Protein AF-K3W6V3-F1 (afdb_monomer)

Foldseek 3Di:
DDLVVDDLVVSLVVLLPDALVVLVVVLVVDVCSVPPRLVPDLSLVSLQQVLCCVQANHPPQCPPPVRHAAEEADVVQVVVDPPPQDPSNVSSVQSVQADHDQHAWPQVVQVVLQPDPPHDPQQWDKDAPDPCPPPCPPPDPPPPPDGGDDMDTDGLELHAQAAIDTPDDQDQAKGKDWDWADDPPDPDGIHIYIYIDNDDDDDDDDDPDPPPPPDPPPHDDDDNKDKDWDFDPPDRRGNDHAQCCQGGWIAIDVPRDIHHVNHD

Sequence (264 aa):
MALTSLPDDVLARMLAFAAPRDVEAVAVASKAVARHVLPRFPIWKRIFCARWAILNFPLDGADDERDAIDVEIDPRLRAQLPSSCSESRMFQLLAHAITPVPSYADIRATMLSRRGPGFGMMEHTIAHLNRDLSVCTLNSRRGCGARAVDIAFTGQFPGGNRSVRANTSIPPTFRVQVYKQRIPHSDSRFKYQIGVTASGYFEISIAPRKQEQQQRQPRISGSDLTSIGVGTDHFCLVGKQPGWDRHSFGYHGDDGQYYHKTGY

InterPro domains:
  IPR001810 F-box domain [PS50181] (1-47)
  IPR043136 B30.2/SPRY domain superfamily [G3DSA:2.60.120.920] (133-264)

Secondary structure (DSSP, 8-state):
--GGGS-HHHHHHHHTTS-HHHHHHHHHH-HHIIIIIHHHS-HHHHHHHHHHHHHS---TTTT-SSSPPPEEE-HHHHHTS-TT--HHHHHHHHHHH----S-SB-HHHHHHHTTSTT--TTT-EEEE--TTHHHHHHH-SS-----BSSEEEESSS---SB---BSSPPPSS-EEEEEEEEPTT-SS-EEEEEEEESS----------TTTTT------S-----EEEEE-TTS-SBS--TTSSTTEEEEETTT--EESS---

Radius of gyration: 23.14 Å; Cα contacts (8 Å, |Δi|>4): 384; chains: 1; bounding box: 56×42×68 Å

Mean predicted aligned error: 9.18 Å

pLDDT: mean 81.79, std 16.4, range [36.22, 96.81]

Organism: Globisporangium ultimum (strain ATCC 200006 / CBS 805.95 / DAOM BR144) (NCBI:txid431595)

Solvent-accessible surface area (backbone atoms only — not comparable to full-atom values): 16010 Å² total; per-residue (Å²): 135,62,82,84,76,51,57,61,68,62,49,42,57,56,50,32,74,45,56,75,69,53,47,50,52,47,31,73,76,26,67,62,42,50,69,55,33,55,77,72,43,71,35,32,51,46,33,25,52,55,53,43,29,73,58,44,60,72,63,80,42,56,84,36,93,88,65,53,36,51,74,43,72,30,67,72,57,55,69,75,45,63,90,83,60,47,69,54,56,52,27,44,55,50,45,73,52,60,63,69,47,61,65,28,50,26,63,63,62,33,60,59,58,50,76,50,93,91,57,65,92,60,31,71,38,72,41,77,62,57,85,60,65,73,63,52,67,77,70,44,95,66,81,61,67,87,80,29,79,43,68,44,84,42,54,84,44,86,37,72,39,62,42,75,49,56,65,42,66,76,62,89,49,76,36,60,41,80,42,83,40,74,43,85,100,43,98,80,49,53,33,37,34,41,41,73,41,58,75,84,85,86,85,84,89,87,74,82,71,88,69,73,84,80,66,83,68,79,68,70,83,82,81,93,76,60,65,48,66,54,60,49,93,81,44,60,39,58,79,30,54,58,4,31,38,87,37,24,37,13,40,36,64,86,79,71,47,80,34,57,54,71,45,134

Structure (mmCIF, N/CA/C/O backbone):
data_AF-K3W6V3-F1
#
_entry.id   AF-K3W6V3-F1
#
loop_
_atom_site.group_PDB
_atom_site.id
_atom_site.type_symbol
_atom_site.label_atom_id
_atom_site.label_alt_id
_atom_site.label_comp_id
_atom_site.label_asym_id
_atom_site.label_entity_id
_atom_site.label_seq_id
_atom_site.pdbx_PDB_ins_code
_atom_site.Cartn_x
_atom_site.Cartn_y
_atom_site.Cartn_z
_atom_site.occupancy
_atom_site.B_iso_or_equiv
_atom_site.auth_seq_id
_atom_site.auth_comp_id
_atom_site.auth_asym_id
_atom_site.auth_atom_id
_atom_site.pdbx_PDB_model_num
ATOM 1 N N . MET A 1 1 ? -7.347 -21.166 34.164 1.00 55.00 1 MET A N 1
ATOM 2 C CA . MET A 1 1 ? -7.157 -19.726 34.453 1.00 55.00 1 MET A CA 1
ATOM 3 C C . MET A 1 1 ? -8.039 -18.952 33.485 1.00 55.00 1 MET A C 1
ATOM 5 O O . MET A 1 1 ? -7.976 -19.250 32.298 1.00 55.00 1 MET A O 1
ATOM 9 N N . ALA A 1 2 ? -8.923 -18.073 33.958 1.00 72.56 2 ALA A N 1
ATOM 10 C CA . ALA A 1 2 ? -9.823 -17.325 33.075 1.00 72.56 2 ALA A CA 1
ATOM 11 C C . ALA A 1 2 ? -9.081 -16.133 32.451 1.00 72.56 2 ALA A C 1
ATOM 13 O O . ALA A 1 2 ? -8.294 -15.487 33.129 1.00 72.56 2 ALA A O 1
ATOM 14 N N . LEU A 1 3 ? -9.346 -15.797 31.186 1.00 68.12 3 LEU A N 1
ATOM 15 C CA . LEU A 1 3 ? -8.690 -14.665 30.507 1.00 68.12 3 LEU A CA 1
ATOM 16 C C . LEU A 1 3 ? -8.892 -13.328 31.254 1.00 68.12 3 LEU A C 1
ATOM 18 O O . LEU A 1 3 ? -8.050 -12.440 31.197 1.00 68.12 3 LEU A O 1
ATOM 22 N N . THR A 1 4 ? -10.000 -13.210 31.990 1.00 72.00 4 THR A N 1
ATOM 23 C CA . THR A 1 4 ? -10.369 -12.051 32.815 1.00 72.00 4 THR A CA 1
ATOM 24 C C . THR A 1 4 ? -9.619 -11.959 34.143 1.00 72.00 4 THR A C 1
ATOM 26 O O . THR A 1 4 ? -9.801 -10.979 34.853 1.00 72.00 4 THR A O 1
ATOM 29 N N . SER A 1 5 ? -8.818 -12.963 34.519 1.00 82.25 5 SER A N 1
ATOM 30 C CA . SER A 1 5 ? -7.961 -12.885 35.710 1.00 82.25 5 SER A CA 1
ATOM 31 C C . SER A 1 5 ? -6.601 -12.249 35.421 1.00 82.25 5 SER A C 1
ATOM 33 O O . SER A 1 5 ? -5.790 -12.118 36.333 1.00 82.25 5 SER A O 1
ATOM 35 N N . LEU A 1 6 ? -6.318 -11.914 34.158 1.00 86.38 6 LEU A N 1
ATOM 36 C CA . LEU A 1 6 ? -5.106 -11.204 33.769 1.00 86.38 6 LEU A CA 1
ATOM 37 C C . LEU A 1 6 ? -5.278 -9.692 33.984 1.00 86.38 6 LEU A C 1
ATOM 39 O O . LEU A 1 6 ? -6.377 -9.180 33.766 1.00 86.38 6 LEU A O 1
ATOM 43 N N . PRO A 1 7 ? -4.204 -8.969 34.346 1.00 91.69 7 PRO A N 1
ATOM 44 C CA . PRO A 1 7 ? -4.194 -7.511 34.315 1.00 91.69 7 PRO A CA 1
ATOM 45 C C . PRO A 1 7 ? -4.556 -6.960 32.926 1.00 91.69 7 PRO A C 1
ATOM 47 O O . PRO A 1 7 ? -4.174 -7.533 31.900 1.00 91.69 7 PRO A O 1
ATOM 50 N N . ASP A 1 8 ? -5.267 -5.831 32.894 1.00 92.38 8 ASP A N 1
ATOM 51 C CA . ASP A 1 8 ? -5.765 -5.214 31.656 1.00 92.38 8 ASP A CA 1
ATOM 52 C C . ASP A 1 8 ? -4.654 -4.922 30.634 1.00 92.38 8 ASP A C 1
ATOM 54 O O . ASP A 1 8 ? -4.866 -5.061 29.431 1.00 92.38 8 ASP A O 1
ATOM 58 N N . ASP A 1 9 ? -3.466 -4.524 31.092 1.00 91.94 9 ASP A N 1
ATOM 59 C CA . ASP A 1 9 ? -2.311 -4.216 30.248 1.00 91.94 9 ASP A CA 1
ATOM 60 C C . ASP A 1 9 ? -1.715 -5.476 29.604 1.00 91.94 9 ASP A C 1
ATOM 62 O O . ASP A 1 9 ? -1.379 -5.466 28.416 1.00 91.94 9 ASP A O 1
ATOM 66 N N . VAL A 1 10 ? -1.649 -6.585 30.348 1.00 92.00 10 VAL A N 1
ATOM 67 C CA . VAL A 1 10 ? -1.230 -7.892 29.823 1.00 92.00 10 VAL A CA 1
ATOM 68 C C . VAL A 1 10 ? -2.232 -8.369 28.777 1.00 92.00 10 VAL A C 1
ATOM 70 O O . VAL A 1 10 ? -1.845 -8.767 27.676 1.00 92.00 10 VAL A O 1
ATOM 73 N N . LEU A 1 11 ? -3.526 -8.259 29.081 1.00 92.50 11 LEU A N 1
ATOM 74 C CA . LEU A 1 11 ? -4.592 -8.632 28.160 1.00 92.50 11 LEU A CA 1
ATOM 75 C C . LEU A 1 11 ? -4.576 -7.764 26.892 1.00 92.50 11 LEU A C 1
ATOM 77 O O . LEU A 1 11 ? -4.691 -8.289 25.785 1.00 92.50 11 LEU A O 1
ATOM 81 N N . ALA A 1 12 ? -4.350 -6.455 27.023 1.00 92.94 12 ALA A N 1
ATOM 82 C CA . ALA A 1 12 ? -4.208 -5.548 25.889 1.00 92.94 12 ALA A CA 1
ATOM 83 C C . ALA A 1 12 ? -3.002 -5.897 25.006 1.00 92.94 12 ALA A C 1
ATOM 85 O O . ALA A 1 12 ? -3.122 -5.894 23.778 1.00 92.94 12 ALA A O 1
ATOM 86 N N . ARG A 1 13 ? -1.852 -6.234 25.610 1.00 91.50 13 ARG A N 1
ATOM 87 C CA . ARG A 1 13 ? -0.666 -6.697 24.872 1.00 91.50 13 ARG A CA 1
ATOM 88 C C . ARG A 1 13 ? -0.965 -7.982 24.104 1.00 91.50 13 ARG A C 1
ATOM 90 O O . ARG A 1 13 ? -0.626 -8.050 22.930 1.00 91.50 13 ARG A O 1
ATOM 97 N N . MET A 1 14 ? -1.642 -8.956 24.713 1.00 92.88 14 MET A N 1
ATOM 98 C CA . MET A 1 14 ? -2.026 -10.201 24.034 1.00 92.88 14 MET A CA 1
ATOM 99 C C . MET A 1 14 ? -2.970 -9.946 22.853 1.00 92.88 14 MET A C 1
ATOM 101 O O . MET A 1 14 ? -2.735 -10.445 21.753 1.00 92.88 14 MET A O 1
ATOM 105 N N . LEU A 1 15 ? -4.015 -9.138 23.059 1.00 94.50 15 LEU A N 1
ATOM 106 C CA . LEU A 1 15 ? -5.000 -8.827 22.019 1.00 94.50 15 LEU A CA 1
ATOM 107 C C . LEU A 1 15 ? -4.400 -8.034 20.851 1.00 94.50 15 LEU A C 1
ATOM 109 O O . LEU A 1 15 ? -4.859 -8.189 19.725 1.00 94.50 15 LEU A O 1
ATOM 113 N N . ALA A 1 16 ? -3.352 -7.237 21.080 1.00 91.94 16 ALA A N 1
ATOM 114 C CA . ALA A 1 16 ? -2.664 -6.507 20.014 1.00 91.94 16 ALA A CA 1
ATOM 115 C C . ALA A 1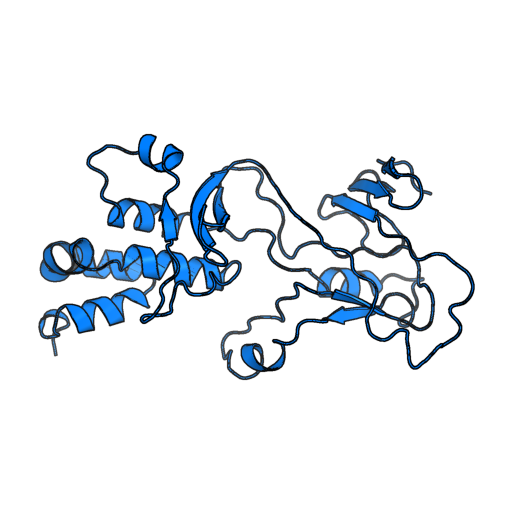 16 ? -1.979 -7.419 18.972 1.00 91.94 16 ALA A C 1
ATOM 117 O O . ALA A 1 16 ? -1.721 -6.962 17.861 1.00 91.94 16 ALA A O 1
ATOM 118 N N . PHE A 1 17 ? -1.720 -8.693 19.299 1.00 90.75 17 PHE A N 1
ATOM 119 C CA . PHE A 1 17 ? -1.169 -9.694 18.371 1.00 90.75 17 PHE A CA 1
ATOM 120 C C . PHE A 1 17 ? -2.226 -10.635 17.773 1.00 90.75 17 PHE A C 1
ATOM 122 O O . PHE A 1 17 ? -1.897 -11.474 16.932 1.00 90.75 17 PHE A O 1
ATOM 129 N N . ALA A 1 18 ? -3.482 -10.530 18.209 1.00 92.94 18 ALA A N 1
ATOM 130 C CA . ALA A 1 18 ? -4.562 -11.381 17.728 1.00 92.94 18 ALA A CA 1
ATOM 131 C C . ALA A 1 18 ? -5.089 -10.910 16.362 1.00 92.94 18 ALA A C 1
ATOM 133 O O . ALA A 1 18 ? -4.916 -9.754 15.963 1.00 92.94 18 ALA A O 1
ATOM 134 N N . ALA A 1 19 ? -5.758 -11.802 15.624 1.00 92.44 19 ALA A N 1
ATOM 135 C CA . ALA A 1 19 ? -6.417 -11.393 14.392 1.00 92.44 19 ALA A CA 1
ATOM 136 C C . ALA A 1 19 ? -7.615 -10.474 14.710 1.00 92.44 19 ALA A C 1
ATOM 138 O O . ALA A 1 19 ? -8.263 -10.658 15.742 1.00 92.44 19 ALA A O 1
ATOM 139 N N . PRO A 1 20 ? -7.987 -9.540 13.808 1.00 95.06 20 PRO A N 1
ATOM 140 C CA . PRO A 1 20 ? -9.147 -8.664 13.995 1.00 95.06 20 PRO A CA 1
ATOM 141 C C . PRO A 1 20 ? -10.414 -9.393 14.472 1.00 95.06 20 PRO A C 1
ATOM 143 O O . PRO A 1 20 ? -11.052 -8.980 15.437 1.00 95.06 20 PRO A O 1
ATOM 146 N N . ARG A 1 21 ? -10.737 -10.528 13.842 1.00 96.00 21 ARG A N 1
ATOM 147 C CA . ARG A 1 21 ? -11.930 -11.320 14.176 1.00 96.00 21 ARG A CA 1
ATOM 148 C C . ARG A 1 21 ? -11.866 -11.950 15.568 1.00 96.00 21 ARG A C 1
ATOM 150 O O . ARG A 1 21 ? -12.898 -12.069 16.219 1.00 96.00 21 ARG A O 1
ATOM 157 N N . ASP A 1 22 ? -10.677 -12.316 16.038 1.00 96.19 22 ASP A N 1
ATOM 158 C CA . ASP A 1 22 ? -10.502 -12.908 17.367 1.00 96.19 22 ASP A CA 1
ATOM 159 C C . ASP A 1 22 ? -10.720 -11.852 18.452 1.00 96.19 22 ASP A C 1
ATOM 161 O O . ASP A 1 22 ? -11.389 -12.110 19.449 1.00 96.19 22 ASP A O 1
ATOM 165 N N . VAL A 1 23 ? -10.224 -10.629 18.237 1.00 96.38 23 VAL A N 1
ATOM 166 C CA . VAL A 1 23 ? -10.452 -9.506 19.159 1.00 96.38 23 VAL A CA 1
ATOM 167 C C . VAL A 1 23 ? -11.937 -9.166 19.255 1.00 96.38 23 VAL A C 1
ATOM 169 O O . VAL A 1 23 ? -12.447 -8.933 20.350 1.00 96.38 23 VAL A O 1
ATOM 172 N N . GLU A 1 24 ? -12.652 -9.196 18.131 1.00 96.50 24 GLU A N 1
ATOM 173 C CA . GLU A 1 24 ? -14.107 -9.023 18.104 1.00 96.50 24 GLU A CA 1
ATOM 174 C C . GLU A 1 24 ? -14.830 -10.146 18.849 1.00 96.50 24 GLU A C 1
ATOM 176 O O . GLU A 1 24 ? -15.695 -9.866 19.680 1.00 96.50 24 GLU A O 1
ATOM 181 N N . ALA A 1 25 ? -14.446 -11.404 18.619 1.00 96.31 25 ALA A N 1
ATOM 182 C CA . ALA A 1 25 ? -15.024 -12.548 19.316 1.00 96.31 25 ALA A CA 1
ATOM 183 C C . ALA A 1 25 ? -14.812 -12.454 20.836 1.00 96.31 25 ALA A C 1
ATOM 185 O O . ALA A 1 25 ? -15.748 -12.664 21.608 1.00 96.31 25 ALA A O 1
ATOM 186 N N . VAL A 1 26 ? -13.613 -12.063 21.281 1.00 94.62 26 VAL A N 1
ATOM 187 C CA . VAL A 1 26 ? -13.310 -11.860 22.706 1.00 94.62 26 VAL A CA 1
ATOM 188 C C . VAL A 1 26 ? -14.103 -10.685 23.283 1.00 94.62 26 VAL A C 1
ATOM 190 O O . VAL A 1 26 ? -14.586 -10.777 24.411 1.00 94.62 26 VAL A O 1
ATOM 193 N N . ALA A 1 27 ? -14.289 -9.599 22.530 1.00 94.31 27 ALA A N 1
ATOM 194 C CA . ALA A 1 27 ? -15.106 -8.468 22.966 1.00 94.31 27 ALA A CA 1
ATOM 195 C C . ALA A 1 27 ? -16.584 -8.854 23.145 1.00 94.31 27 ALA A C 1
ATOM 197 O O . ALA A 1 27 ? -17.225 -8.416 24.098 1.00 94.31 27 ALA A O 1
ATOM 198 N N . VAL A 1 28 ? -17.117 -9.713 22.271 1.00 95.69 28 VAL A N 1
ATOM 199 C CA . VAL A 1 28 ? -18.470 -10.273 22.422 1.00 95.69 28 VAL A CA 1
ATOM 200 C C . VAL A 1 28 ? -18.544 -11.203 23.638 1.00 95.69 28 VAL A C 1
ATOM 202 O O . VAL A 1 28 ? -19.501 -11.134 24.407 1.00 95.69 28 VAL A O 1
ATOM 205 N N . ALA A 1 29 ? -17.523 -12.037 23.848 1.00 94.38 29 ALA A N 1
ATOM 206 C CA . ALA A 1 29 ? -17.479 -12.999 24.947 1.00 94.38 29 ALA A CA 1
ATOM 207 C C . ALA A 1 29 ? -17.206 -12.363 26.326 1.00 94.38 29 ALA A C 1
ATOM 209 O O . ALA A 1 29 ? -17.554 -12.949 27.350 1.00 94.38 29 ALA A O 1
ATOM 210 N N . SER A 1 30 ? -16.590 -11.176 26.382 1.00 93.44 30 SER A N 1
ATOM 211 C CA . SER A 1 30 ? -16.162 -10.535 27.629 1.00 93.44 30 SER A CA 1
ATOM 212 C C . SER A 1 30 ? -16.521 -9.052 27.682 1.00 93.44 30 SER A C 1
ATOM 214 O O . SER A 1 30 ? -15.891 -8.200 27.050 1.00 93.44 30 SER A O 1
ATOM 216 N N . LYS A 1 31 ? -17.475 -8.717 28.562 1.00 91.81 31 LYS A N 1
ATOM 217 C CA . LYS A 1 31 ? -17.831 -7.323 28.877 1.00 91.81 31 LYS A CA 1
ATOM 218 C C . LYS A 1 31 ? -16.635 -6.525 29.394 1.00 91.81 31 LYS A C 1
ATOM 220 O O . LYS A 1 31 ? -16.551 -5.337 29.100 1.00 91.81 31 LYS A O 1
ATOM 225 N N . ALA A 1 32 ? -15.725 -7.163 30.136 1.00 90.75 32 ALA A N 1
ATOM 226 C CA . ALA A 1 32 ? -14.527 -6.504 30.644 1.00 90.75 32 ALA A CA 1
ATOM 227 C C . ALA A 1 32 ? -13.617 -6.056 29.493 1.00 90.75 32 ALA A C 1
ATOM 229 O O . ALA A 1 32 ? -13.196 -4.902 29.446 1.00 90.75 32 ALA A O 1
ATOM 230 N N . VAL A 1 33 ? -13.413 -6.923 28.496 1.00 93.00 33 VAL A N 1
ATOM 231 C CA . VAL A 1 33 ? -12.636 -6.568 27.303 1.00 93.00 33 VAL A CA 1
ATOM 232 C C . VAL A 1 33 ? -13.321 -5.458 26.513 1.00 93.00 33 VAL A C 1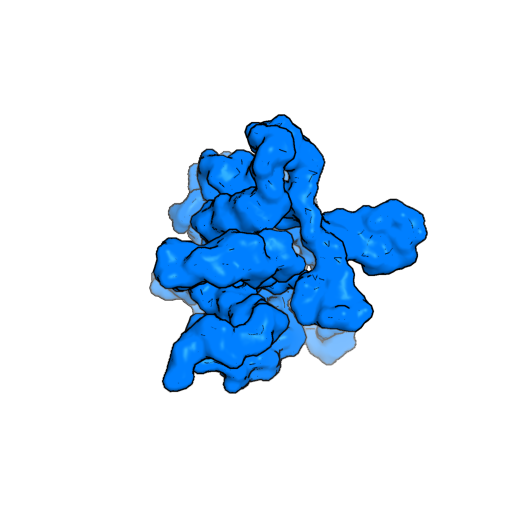
ATOM 234 O O . VAL A 1 33 ? -12.687 -4.454 26.194 1.00 93.00 33 VAL A O 1
ATOM 237 N N . ALA A 1 34 ? -14.622 -5.597 26.248 1.00 92.19 34 ALA A N 1
ATOM 238 C CA . ALA A 1 34 ? -15.369 -4.620 25.462 1.00 92.19 34 ALA A CA 1
ATOM 239 C C . ALA A 1 34 ? -15.438 -3.229 26.110 1.00 92.19 34 ALA A C 1
ATOM 241 O O . ALA A 1 34 ? -15.386 -2.226 25.402 1.00 92.19 34 ALA A O 1
ATOM 242 N N . ARG A 1 35 ? -15.581 -3.156 27.440 1.00 91.00 35 ARG A N 1
ATOM 243 C CA . ARG A 1 35 ? -15.849 -1.896 28.155 1.00 91.00 35 ARG A CA 1
ATOM 244 C C . ARG A 1 35 ? -14.629 -1.275 28.823 1.00 91.00 35 ARG A C 1
ATOM 246 O O . ARG A 1 35 ? -14.631 -0.064 29.014 1.00 91.00 35 ARG A O 1
ATOM 253 N N . HIS A 1 36 ? -13.617 -2.062 29.180 1.00 90.62 36 HIS A N 1
ATOM 254 C CA . HIS A 1 36 ? -12.463 -1.568 29.940 1.00 90.62 36 HIS A CA 1
ATOM 255 C C . HIS A 1 36 ? -11.160 -1.660 29.151 1.00 90.62 36 HIS A C 1
ATOM 257 O O . HIS A 1 36 ? -10.372 -0.720 29.178 1.00 90.62 36 HIS A O 1
ATOM 263 N N . VAL A 1 37 ? -10.956 -2.736 28.387 1.00 93.19 37 VAL A N 1
ATOM 264 C CA . VAL A 1 37 ? -9.691 -2.954 27.671 1.00 93.19 37 VAL A CA 1
ATOM 265 C C . VAL A 1 37 ? -9.676 -2.222 26.324 1.00 93.19 37 VAL A C 1
ATOM 267 O O . VAL A 1 37 ? -8.842 -1.347 26.101 1.00 93.19 37 VAL A O 1
ATOM 270 N N . LEU A 1 38 ? -10.619 -2.513 25.422 1.00 92.19 38 LEU A N 1
ATOM 271 C CA . LEU A 1 38 ? -10.630 -1.922 24.072 1.00 92.19 38 LEU A CA 1
ATOM 272 C C . LEU A 1 38 ? -10.724 -0.384 24.031 1.00 92.19 38 LEU A C 1
ATOM 274 O O . LEU A 1 38 ? -10.108 0.207 23.141 1.00 92.19 38 LEU A O 1
ATOM 278 N N . PRO A 1 39 ? -11.468 0.289 24.933 1.00 90.81 39 PRO A N 1
ATOM 279 C CA . PRO A 1 39 ? -11.519 1.751 24.939 1.00 90.81 39 PRO A CA 1
ATOM 280 C C . PRO A 1 39 ? -10.261 2.406 25.521 1.00 90.81 39 PRO A C 1
ATOM 282 O O . PRO A 1 39 ? -9.967 3.549 25.183 1.00 90.81 39 PRO A O 1
ATOM 285 N N . ARG A 1 40 ? -9.534 1.708 26.405 1.00 91.44 40 ARG A N 1
ATOM 286 C CA . ARG A 1 40 ? -8.391 2.259 27.149 1.00 91.44 40 ARG A CA 1
ATOM 287 C C . ARG A 1 40 ? -7.064 2.099 26.415 1.00 91.44 40 ARG A C 1
ATOM 289 O O . ARG A 1 40 ? -6.181 2.937 26.570 1.00 91.44 40 ARG A O 1
ATOM 296 N N . PHE A 1 41 ? -6.908 1.026 25.643 1.00 93.25 41 PHE A N 1
ATOM 297 C CA . PHE A 1 41 ? -5.654 0.707 24.966 1.00 93.25 41 PHE A CA 1
ATOM 298 C C . PHE A 1 41 ? -5.795 0.836 23.442 1.00 93.25 41 PHE A C 1
ATOM 300 O O . PHE A 1 41 ? -6.829 0.457 22.889 1.00 93.25 41 PHE A O 1
ATOM 307 N N . PRO A 1 42 ? -4.751 1.289 22.722 1.00 92.50 42 PRO A N 1
ATOM 308 C CA . PRO A 1 42 ? -4.782 1.488 21.269 1.00 92.50 42 PRO A CA 1
ATOM 309 C C . PRO A 1 42 ? -4.640 0.163 20.491 1.00 92.50 42 PRO A C 1
ATOM 311 O O . PRO A 1 42 ? -3.853 0.052 19.552 1.00 92.50 42 PRO A O 1
ATOM 314 N N . ILE A 1 43 ? -5.391 -0.869 20.885 1.00 94.75 43 ILE A N 1
ATOM 315 C CA . ILE A 1 43 ? -5.284 -2.240 20.361 1.00 94.75 43 ILE A CA 1
ATOM 316 C C . ILE A 1 43 ? -5.549 -2.266 18.856 1.00 94.75 43 ILE A C 1
ATOM 318 O O . ILE A 1 43 ? -4.745 -2.800 18.100 1.00 94.75 43 ILE A O 1
ATOM 322 N N . TRP A 1 44 ? -6.621 -1.616 18.399 1.00 96.00 44 TRP A N 1
ATOM 323 C CA . TRP A 1 44 ? -6.962 -1.578 16.977 1.00 96.00 44 TRP A CA 1
ATOM 324 C C . TRP A 1 44 ? -5.937 -0.833 16.122 1.00 96.00 44 TRP A C 1
ATOM 326 O O . TRP A 1 44 ? -5.682 -1.246 14.993 1.00 96.00 44 TRP A O 1
ATOM 336 N N . LYS A 1 45 ? -5.299 0.211 16.664 1.00 94.56 45 LYS A N 1
ATOM 337 C CA . LYS A 1 45 ? -4.196 0.917 15.996 1.00 94.56 45 LYS A CA 1
ATOM 338 C C . LYS A 1 45 ? -2.982 -0.001 15.825 1.00 94.56 45 LYS A C 1
ATOM 340 O O . LYS A 1 45 ? -2.429 -0.077 14.735 1.00 94.56 45 LYS A O 1
ATOM 345 N N . ARG A 1 46 ? -2.618 -0.760 16.866 1.00 92.88 46 ARG A N 1
ATOM 346 C CA . ARG A 1 46 ? -1.532 -1.758 16.799 1.00 92.88 46 ARG A CA 1
ATOM 347 C C . ARG A 1 46 ? -1.839 -2.871 15.795 1.00 92.88 46 ARG A C 1
ATOM 349 O O . ARG A 1 46 ? -1.003 -3.183 14.954 1.00 92.88 46 ARG A O 1
ATOM 356 N N . ILE A 1 47 ? -3.060 -3.407 15.821 1.00 94.75 47 ILE A N 1
ATOM 357 C CA . ILE A 1 47 ? -3.516 -4.428 14.864 1.00 94.75 47 ILE A CA 1
ATOM 358 C C . ILE A 1 47 ? -3.473 -3.893 13.431 1.00 94.75 47 ILE A C 1
ATOM 360 O O . ILE A 1 47 ? -3.036 -4.604 12.527 1.00 94.75 47 ILE A O 1
ATOM 364 N N . PHE A 1 48 ? -3.899 -2.645 13.217 1.00 96.00 48 PHE A N 1
ATOM 365 C CA . PHE A 1 48 ? -3.798 -1.983 11.922 1.00 96.00 48 PHE A CA 1
ATOM 366 C C . PHE A 1 48 ? -2.344 -1.942 11.432 1.00 96.00 48 PHE A C 1
ATOM 368 O O . PHE A 1 48 ? -2.072 -2.426 10.335 1.00 96.00 48 PHE A O 1
ATOM 375 N N . CYS A 1 49 ? -1.412 -1.428 12.244 1.00 93.94 49 CYS A N 1
ATOM 376 C CA . CYS A 1 49 ? 0.004 -1.318 11.878 1.00 93.94 49 CYS A CA 1
ATOM 377 C C . CYS A 1 49 ? 0.622 -2.686 11.566 1.00 93.94 49 CYS A C 1
ATOM 379 O O . CYS A 1 49 ? 1.236 -2.860 10.512 1.00 93.94 49 CYS A O 1
ATOM 381 N N . ALA A 1 50 ? 0.391 -3.682 12.426 1.00 91.25 50 ALA A N 1
ATOM 382 C CA . ALA A 1 50 ? 0.907 -5.033 12.236 1.00 91.25 50 ALA A CA 1
ATOM 383 C C . ALA A 1 50 ? 0.367 -5.671 10.947 1.00 91.25 50 ALA A C 1
ATOM 385 O O . ALA A 1 50 ? 1.114 -6.235 10.145 1.00 91.25 50 ALA A O 1
ATOM 386 N N . ARG A 1 51 ? -0.941 -5.550 10.702 1.00 93.19 51 ARG A N 1
ATOM 387 C CA . ARG A 1 51 ? -1.575 -6.098 9.500 1.00 93.19 51 ARG A CA 1
ATOM 388 C C . ARG A 1 51 ? -1.133 -5.363 8.233 1.00 93.19 51 ARG A C 1
ATOM 390 O O . ARG A 1 51 ? -0.913 -6.019 7.215 1.00 93.19 51 ARG A O 1
ATOM 397 N N . TRP A 1 52 ? -0.956 -4.043 8.301 1.00 94.88 52 TRP A N 1
ATOM 398 C CA . TRP A 1 52 ? -0.377 -3.251 7.217 1.00 94.88 52 TRP A CA 1
ATOM 399 C C . TRP A 1 52 ? 1.032 -3.745 6.880 1.00 94.88 52 TRP A C 1
ATOM 401 O O . TRP A 1 52 ? 1.295 -4.063 5.726 1.00 94.88 52 TRP A O 1
ATOM 411 N N . ALA A 1 53 ? 1.904 -3.917 7.875 1.00 91.38 53 ALA A N 1
ATOM 412 C CA . ALA A 1 53 ? 3.271 -4.397 7.671 1.00 91.38 53 ALA A CA 1
ATOM 413 C C . ALA A 1 53 ? 3.337 -5.814 7.068 1.00 91.38 53 ALA A C 1
ATOM 415 O O . ALA A 1 53 ? 4.213 -6.115 6.250 1.00 91.38 53 ALA A O 1
ATOM 416 N N . ILE A 1 54 ? 2.399 -6.694 7.436 1.00 88.88 54 ILE A N 1
ATOM 417 C CA . ILE A 1 54 ? 2.307 -8.054 6.886 1.00 88.88 54 ILE A CA 1
ATOM 418 C C . ILE A 1 54 ? 1.936 -8.037 5.398 1.00 88.88 54 ILE A C 1
ATOM 420 O O . ILE A 1 54 ? 2.528 -8.790 4.627 1.00 88.88 54 ILE A O 1
ATOM 424 N N . LEU A 1 55 ? 0.971 -7.210 4.991 1.00 90.56 55 LEU A N 1
ATOM 425 C CA . LEU A 1 55 ? 0.455 -7.199 3.615 1.00 90.56 55 LEU A CA 1
ATOM 426 C C . LEU A 1 55 ? 1.235 -6.267 2.679 1.00 90.56 55 LEU A C 1
ATOM 428 O O . LEU A 1 55 ? 1.353 -6.554 1.490 1.00 90.56 55 LEU A O 1
ATOM 432 N N . ASN A 1 56 ? 1.758 -5.174 3.228 1.00 92.56 56 ASN A N 1
ATOM 433 C CA . ASN A 1 56 ? 2.385 -4.065 2.518 1.00 92.56 56 ASN A CA 1
ATOM 434 C C . ASN A 1 56 ? 3.811 -3.884 3.054 1.00 92.56 56 ASN A C 1
ATOM 436 O O . ASN A 1 56 ? 4.597 -4.828 3.021 1.00 92.56 56 ASN A O 1
ATOM 440 N N . PHE A 1 57 ? 4.140 -2.706 3.582 1.00 89.50 57 PHE A N 1
ATOM 441 C CA . PHE A 1 57 ? 5.456 -2.356 4.113 1.00 89.50 57 PHE A CA 1
ATOM 442 C C . PHE A 1 57 ? 5.391 -1.957 5.592 1.00 89.50 57 PHE A C 1
ATOM 444 O O . PHE A 1 57 ? 4.350 -1.477 6.041 1.00 89.50 57 PHE A O 1
ATOM 451 N N . PRO A 1 58 ? 6.469 -2.170 6.369 1.00 88.88 58 PRO A N 1
ATOM 452 C CA . PRO A 1 58 ? 6.511 -1.741 7.761 1.00 88.88 58 PRO A CA 1
ATOM 453 C C . PRO A 1 58 ? 6.397 -0.219 7.873 1.00 88.88 58 PRO A C 1
ATOM 455 O O . PRO A 1 58 ? 6.909 0.524 7.037 1.00 88.88 58 PRO A O 1
ATOM 458 N N . LEU A 1 59 ? 5.715 0.242 8.917 1.00 89.31 59 LEU A N 1
ATOM 459 C CA . LEU A 1 59 ? 5.678 1.653 9.276 1.00 89.31 59 LEU A CA 1
ATOM 460 C C . LEU A 1 59 ? 6.825 1.900 10.255 1.00 89.31 59 LEU A C 1
ATOM 462 O O . LEU A 1 59 ? 6.680 1.617 11.441 1.00 89.31 59 LEU A O 1
ATOM 466 N N . ASP A 1 60 ? 7.976 2.352 9.748 1.00 81.00 60 ASP A N 1
ATOM 467 C CA . ASP A 1 60 ? 9.185 2.552 10.565 1.00 81.00 60 ASP A CA 1
ATOM 468 C C . ASP A 1 60 ? 8.859 3.311 11.859 1.00 81.00 60 ASP A C 1
ATOM 470 O O . ASP A 1 60 ? 8.156 4.319 11.809 1.00 81.00 60 ASP A O 1
ATOM 474 N N . GLY A 1 61 ? 9.335 2.818 13.005 1.00 76.25 61 GLY A N 1
ATOM 475 C CA . GLY A 1 61 ? 9.114 3.432 14.320 1.00 76.25 61 GLY A CA 1
ATOM 476 C C . GLY A 1 61 ? 7.687 3.339 14.876 1.00 76.25 61 GLY A C 1
ATOM 477 O O . GLY A 1 61 ? 7.461 3.786 15.991 1.00 76.25 61 GLY A O 1
ATOM 478 N N . ALA A 1 62 ? 6.712 2.749 14.172 1.00 73.06 62 ALA A N 1
ATOM 479 C CA . ALA A 1 62 ? 5.344 2.619 14.696 1.00 73.06 62 ALA A CA 1
ATOM 480 C C . ALA A 1 62 ? 5.227 1.628 15.874 1.00 73.06 62 ALA A C 1
ATOM 482 O O . ALA A 1 62 ? 4.302 1.743 16.678 1.00 73.06 62 ALA A O 1
ATOM 483 N N . ASP A 1 63 ? 6.158 0.675 15.968 1.00 64.75 63 ASP A N 1
ATOM 484 C CA . ASP A 1 63 ? 6.214 -0.343 17.026 1.00 64.75 63 ASP A CA 1
ATOM 485 C C . ASP A 1 63 ? 7.255 -0.021 18.121 1.00 64.75 63 ASP A C 1
ATOM 487 O O . ASP A 1 63 ? 7.409 -0.796 19.067 1.00 64.75 63 ASP A O 1
ATOM 491 N N . ASP A 1 64 ? 7.977 1.104 18.019 1.00 68.19 64 ASP A N 1
ATOM 492 C CA . ASP A 1 64 ? 8.958 1.517 19.030 1.00 68.19 64 ASP A CA 1
ATOM 493 C C . ASP A 1 64 ? 8.238 2.125 20.246 1.00 68.19 64 ASP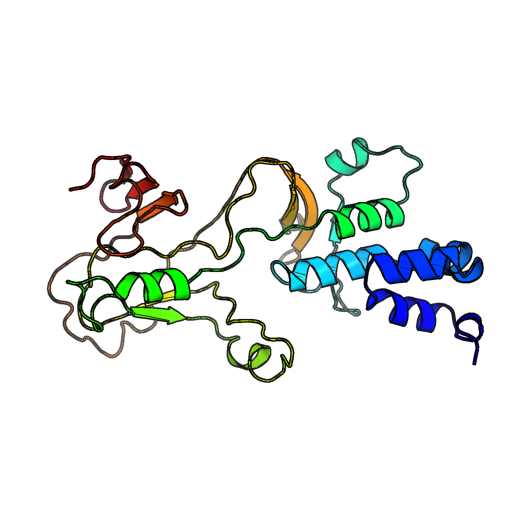 A C 1
ATOM 495 O O . ASP A 1 64 ? 7.614 3.179 20.154 1.00 68.19 64 ASP A O 1
ATOM 499 N N . GLU A 1 65 ? 8.298 1.461 21.405 1.00 66.62 65 GLU A N 1
ATOM 500 C CA . GLU A 1 65 ? 7.664 1.958 22.637 1.00 66.62 65 GLU A CA 1
ATOM 501 C C . GLU A 1 65 ? 8.359 3.211 23.212 1.00 66.62 65 GLU A C 1
ATOM 503 O O . GLU A 1 65 ? 7.758 3.903 24.035 1.00 66.62 65 GLU A O 1
ATOM 508 N N . ARG A 1 66 ? 9.609 3.506 22.821 1.00 61.12 66 ARG A N 1
ATOM 509 C CA . ARG A 1 66 ? 10.399 4.634 23.347 1.00 61.12 66 ARG A CA 1
ATOM 510 C C . ARG A 1 66 ? 10.328 5.879 22.468 1.00 61.12 66 ARG A C 1
ATOM 512 O O . ARG A 1 66 ? 10.386 6.977 23.013 1.00 61.12 66 ARG A O 1
ATOM 519 N N . ASP A 1 67 ? 10.192 5.708 21.155 1.00 62.19 67 ASP A N 1
ATOM 520 C CA . ASP A 1 67 ? 10.069 6.805 20.183 1.00 62.19 67 ASP A CA 1
ATOM 521 C C . ASP A 1 67 ? 9.070 6.448 19.071 1.00 62.19 67 ASP A C 1
ATOM 523 O O . ASP A 1 67 ? 9.408 6.309 17.893 1.00 62.19 67 ASP A O 1
ATOM 527 N N . ALA A 1 68 ? 7.816 6.231 19.478 1.00 70.19 68 ALA A N 1
ATOM 528 C CA . ALA A 1 68 ? 6.750 5.847 18.564 1.00 70.19 68 ALA A CA 1
ATOM 529 C C . ALA A 1 68 ? 6.514 6.945 17.518 1.00 70.19 68 ALA A C 1
ATOM 531 O O . ALA A 1 68 ? 6.158 8.079 17.852 1.00 70.19 68 ALA A O 1
ATOM 532 N N . ILE A 1 69 ? 6.649 6.598 16.238 1.00 77.31 69 ILE A N 1
ATOM 533 C CA . ILE A 1 69 ? 6.230 7.486 15.154 1.00 77.31 69 ILE A CA 1
ATOM 534 C C . ILE A 1 69 ? 4.705 7.634 15.180 1.00 77.31 69 ILE A C 1
ATOM 536 O O . ILE A 1 69 ? 3.957 6.656 15.279 1.00 77.31 69 ILE A O 1
ATOM 540 N N . ASP A 1 70 ? 4.240 8.875 15.040 1.00 85.94 70 ASP A N 1
ATOM 541 C CA . ASP A 1 70 ? 2.818 9.188 15.040 1.00 85.94 70 ASP A CA 1
ATOM 542 C C . ASP A 1 70 ? 2.124 8.576 13.822 1.00 85.94 70 ASP A C 1
ATOM 544 O O . ASP A 1 70 ? 2.404 8.913 12.671 1.00 85.94 70 ASP A O 1
ATOM 548 N N . VAL A 1 71 ? 1.184 7.672 14.092 1.00 92.94 71 VAL A N 1
ATOM 549 C CA . VAL A 1 71 ? 0.237 7.142 13.105 1.00 92.94 71 VAL A CA 1
ATOM 550 C C . VAL A 1 71 ? -1.131 7.762 13.376 1.00 92.94 71 VAL A C 1
ATOM 552 O O . VAL A 1 71 ? -1.707 7.544 14.441 1.00 92.94 71 VAL A O 1
ATOM 555 N N . GLU A 1 72 ? -1.666 8.521 12.431 1.00 94.25 72 GLU A N 1
ATOM 556 C CA . GLU A 1 72 ? -2.896 9.300 12.595 1.00 94.25 72 GLU A CA 1
ATOM 557 C C . GLU A 1 72 ? -3.878 9.030 11.460 1.00 94.25 72 GLU A C 1
ATOM 559 O O . GLU A 1 72 ? -3.491 8.710 10.341 1.00 94.25 72 GLU A O 1
ATOM 564 N N . ILE A 1 73 ? -5.166 9.214 11.722 1.00 96.38 73 ILE A N 1
ATOM 565 C CA . ILE A 1 73 ? -6.192 9.178 10.677 1.00 96.38 73 ILE A CA 1
ATOM 566 C C . ILE A 1 73 ? -6.222 10.540 9.984 1.00 96.38 73 ILE A C 1
ATOM 568 O O . ILE A 1 73 ? -6.263 11.570 10.660 1.00 96.38 73 ILE A O 1
ATOM 572 N N . ASP A 1 74 ? -6.224 10.544 8.648 1.00 95.31 74 ASP A N 1
ATOM 573 C CA . ASP A 1 74 ? -6.344 11.767 7.851 1.00 95.31 74 ASP A CA 1
ATOM 574 C C . ASP A 1 74 ? -7.583 12.566 8.313 1.00 95.31 74 ASP A C 1
ATOM 576 O O . ASP A 1 74 ? -8.685 12.004 8.370 1.00 95.31 74 ASP A O 1
ATOM 580 N N . PRO A 1 75 ? -7.447 13.865 8.644 1.00 94.62 75 PRO A N 1
ATOM 581 C CA . PRO A 1 75 ? -8.560 14.678 9.131 1.00 94.62 75 PRO A CA 1
ATOM 582 C C . PRO A 1 75 ? -9.771 14.694 8.192 1.00 94.62 75 PRO A C 1
ATOM 584 O O . PRO A 1 75 ? -10.907 14.745 8.658 1.00 94.62 75 PRO A O 1
ATOM 587 N N . ARG A 1 76 ? -9.547 14.601 6.876 1.00 94.81 76 ARG A N 1
ATOM 588 C CA . ARG A 1 76 ? -10.614 14.555 5.870 1.00 94.81 76 ARG A CA 1
ATOM 589 C C . ARG A 1 76 ? -11.384 13.249 5.957 1.00 94.81 76 ARG A C 1
ATOM 591 O O . ARG A 1 76 ? -12.604 13.281 5.882 1.00 94.81 76 ARG A O 1
ATOM 598 N N . LEU A 1 77 ? -10.696 12.123 6.161 1.00 95.06 77 LEU A N 1
ATOM 599 C CA . LEU A 1 77 ? -11.344 10.831 6.396 1.00 95.06 77 LEU A CA 1
ATOM 600 C C . LEU A 1 77 ? -12.106 10.842 7.724 1.00 95.06 77 LEU A C 1
ATOM 602 O O . LEU A 1 77 ? -13.255 10.411 7.776 1.00 95.06 77 LEU A O 1
ATOM 606 N N . ARG A 1 78 ? -11.494 11.382 8.782 1.00 96.12 78 ARG A N 1
ATOM 607 C CA . ARG A 1 78 ? -12.136 11.538 10.093 1.00 96.12 78 ARG A CA 1
ATOM 608 C C . ARG A 1 78 ? -13.431 12.350 9.995 1.00 96.12 78 ARG A C 1
ATOM 610 O O . ARG A 1 78 ? -14.416 11.964 10.610 1.00 96.12 78 ARG A O 1
ATOM 617 N N . ALA A 1 79 ? -13.451 13.412 9.188 1.00 96.12 79 ALA A N 1
ATOM 618 C CA . ALA A 1 79 ? -14.634 14.242 8.962 1.00 96.12 79 ALA A CA 1
ATOM 619 C C . ALA A 1 79 ? -15.780 13.529 8.215 1.00 96.12 79 ALA A C 1
ATOM 621 O O . ALA A 1 79 ? -16.917 13.982 8.294 1.00 96.12 79 ALA A O 1
ATOM 622 N N . GLN A 1 80 ? -15.509 12.421 7.511 1.00 94.81 80 GLN A N 1
ATOM 623 C CA . GLN A 1 80 ? -16.547 11.608 6.855 1.00 94.81 80 GLN A CA 1
ATOM 624 C C . GLN A 1 80 ? -17.224 10.609 7.806 1.00 94.81 80 GLN A C 1
ATOM 626 O O . GLN A 1 80 ? -18.193 9.952 7.428 1.00 94.81 80 GLN A O 1
ATOM 631 N N . LEU A 1 81 ? -16.705 10.445 9.024 1.00 93.94 81 LEU A N 1
ATOM 632 C CA . LEU A 1 81 ? -17.237 9.510 10.008 1.00 93.94 81 LEU A CA 1
ATOM 633 C C . LEU A 1 81 ? -18.097 10.256 11.038 1.00 93.94 81 LEU A C 1
ATOM 635 O O . LEU A 1 81 ? -17.831 11.424 11.325 1.00 93.94 81 LEU A O 1
ATOM 639 N N . PRO A 1 82 ? -19.113 9.599 11.632 1.00 95.62 82 PRO A N 1
ATOM 640 C CA . PRO A 1 82 ? -19.892 10.203 12.707 1.00 95.62 82 PRO A CA 1
ATOM 641 C C . PRO A 1 82 ? -18.983 10.708 13.829 1.00 95.62 82 PRO A C 1
ATOM 643 O O . PRO A 1 82 ? -18.031 10.024 14.203 1.00 95.62 82 PRO A O 1
ATOM 646 N N . SER A 1 83 ? -19.304 11.859 14.422 1.00 92.06 83 SER A N 1
ATOM 647 C CA . SER A 1 83 ? -18.525 12.437 15.531 1.00 92.06 83 SER A CA 1
ATOM 648 C C . SER A 1 83 ? -18.448 11.526 16.763 1.00 92.06 83 SER A C 1
ATOM 650 O O . SER A 1 83 ? -17.505 11.615 17.543 1.00 92.06 83 SER A O 1
ATOM 652 N N . SER A 1 84 ? -19.411 10.614 16.919 1.00 93.62 84 SER A N 1
ATOM 653 C CA . SER A 1 84 ? -19.433 9.574 17.953 1.00 93.62 84 SER A CA 1
ATOM 654 C C . SER A 1 84 ? -18.510 8.383 17.664 1.00 93.62 84 SER A C 1
ATOM 656 O O . SER A 1 84 ? -18.326 7.521 18.526 1.00 93.62 84 SER A O 1
ATOM 658 N N . CYS A 1 85 ? -17.935 8.294 16.462 1.00 94.38 85 CYS A N 1
ATOM 659 C CA . CYS A 1 85 ? -17.025 7.222 16.087 1.00 94.38 85 CYS A CA 1
ATOM 660 C C . CYS A 1 85 ? -15.679 7.428 16.788 1.00 94.38 85 CYS A C 1
ATOM 662 O O . CYS A 1 85 ? -14.929 8.349 16.471 1.00 94.38 85 CYS A O 1
ATOM 664 N N . SER A 1 86 ? -15.365 6.567 17.754 1.00 93.19 86 SER A N 1
ATOM 665 C CA . SER A 1 86 ? -14.082 6.622 18.452 1.00 93.19 86 SER A CA 1
ATOM 666 C C . SER A 1 86 ? -12.928 6.268 17.515 1.00 93.19 86 SER A C 1
ATOM 668 O O . SER A 1 86 ? -13.079 5.464 16.595 1.00 93.19 86 SER A O 1
ATOM 670 N N . GLU A 1 87 ? -11.734 6.795 17.786 1.00 93.25 87 GLU A N 1
ATOM 671 C CA . GLU A 1 87 ? -10.532 6.456 17.014 1.00 93.25 87 GLU A CA 1
ATOM 672 C C . GLU A 1 87 ? -10.269 4.939 16.986 1.00 93.25 87 GLU A C 1
ATOM 674 O O . GLU A 1 87 ? -9.951 4.377 15.938 1.00 93.25 87 GLU A O 1
ATOM 679 N N . SER A 1 88 ? -10.501 4.258 18.112 1.00 93.25 88 SER A N 1
ATOM 680 C CA . SER A 1 88 ? -10.432 2.796 18.224 1.00 93.25 88 SER A CA 1
ATOM 681 C C . SER A 1 88 ? -11.345 2.101 17.199 1.00 93.25 88 SER A C 1
ATOM 683 O O . SER A 1 88 ? -10.907 1.196 16.486 1.00 93.25 88 SER A O 1
ATOM 685 N N . ARG A 1 89 ? -12.588 2.582 17.029 1.00 94.44 89 ARG A N 1
ATOM 686 C CA . ARG A 1 89 ? -13.527 2.064 16.021 1.00 94.44 89 ARG A CA 1
ATOM 687 C C . ARG A 1 89 ? -13.083 2.378 14.592 1.00 94.44 89 ARG A C 1
ATOM 689 O O . ARG A 1 89 ? -13.257 1.540 13.710 1.00 94.44 89 ARG A O 1
ATOM 696 N N . MET A 1 90 ? -12.500 3.547 14.346 1.00 96.50 90 MET A N 1
ATOM 697 C CA . MET A 1 90 ? -11.980 3.885 13.019 1.00 96.50 90 MET A CA 1
ATOM 698 C C . MET A 1 90 ? -10.840 2.941 12.613 1.00 96.50 90 MET A C 1
ATOM 700 O O . MET A 1 90 ? -10.881 2.364 11.528 1.00 96.50 90 MET A O 1
ATOM 704 N N . PHE A 1 91 ? -9.865 2.712 13.500 1.00 96.44 91 PHE A N 1
ATOM 705 C CA . PHE A 1 91 ? -8.783 1.756 13.246 1.00 96.44 91 PHE A CA 1
ATOM 706 C C . PHE A 1 91 ? -9.285 0.319 13.105 1.00 96.44 91 PHE A C 1
ATOM 708 O O . PHE A 1 91 ? -8.741 -0.422 12.292 1.00 96.44 91 PHE A O 1
ATOM 715 N N . GLN A 1 92 ? -10.340 -0.070 13.826 1.00 96.06 92 GLN A N 1
ATOM 716 C CA . GLN A 1 92 ? -10.986 -1.368 13.630 1.00 96.06 92 GLN A CA 1
ATOM 717 C C . GLN A 1 92 ? -11.493 -1.533 12.192 1.00 96.06 92 GLN A C 1
ATOM 719 O O . GLN A 1 92 ? -11.178 -2.525 11.536 1.00 96.06 92 GLN A O 1
ATOM 724 N N . LEU A 1 93 ? -12.255 -0.557 11.687 1.00 95.94 93 LEU A N 1
ATOM 725 C CA . LEU A 1 93 ? -12.768 -0.579 10.313 1.00 95.94 93 LEU A CA 1
ATOM 726 C C . LEU A 1 93 ? -11.620 -0.609 9.299 1.00 95.94 93 LEU A C 1
ATOM 728 O O . LEU A 1 93 ? -11.623 -1.424 8.376 1.00 95.94 93 LEU A O 1
ATOM 732 N N . LEU A 1 94 ? -10.612 0.238 9.509 1.00 96.81 94 LEU A N 1
ATOM 733 C CA . LEU A 1 94 ? -9.439 0.317 8.646 1.00 96.81 94 LEU A CA 1
ATOM 734 C C . LEU A 1 94 ? -8.645 -0.990 8.636 1.00 96.81 94 LEU A C 1
ATOM 736 O O . LEU A 1 94 ? -8.239 -1.418 7.563 1.00 96.81 94 LEU A O 1
ATOM 740 N N . ALA A 1 95 ? -8.468 -1.656 9.781 1.00 96.06 95 ALA A N 1
ATOM 741 C CA . ALA A 1 95 ? -7.743 -2.924 9.880 1.00 96.06 95 ALA A CA 1
ATOM 742 C C . ALA A 1 95 ? -8.405 -4.032 9.046 1.00 96.06 95 ALA A C 1
ATOM 744 O O . ALA A 1 95 ? -7.712 -4.833 8.414 1.00 96.06 95 ALA A O 1
ATOM 745 N N . HIS A 1 96 ? -9.738 -4.061 8.987 1.00 96.19 96 HIS A N 1
ATOM 746 C CA . HIS A 1 96 ? -10.466 -4.986 8.112 1.00 96.19 96 HIS A CA 1
ATOM 747 C C . HIS A 1 96 ? -10.386 -4.599 6.633 1.00 96.19 96 HIS A C 1
ATOM 749 O O . HIS A 1 96 ? -10.371 -5.484 5.781 1.00 96.19 96 HIS A O 1
ATOM 755 N N . ALA A 1 97 ? -10.293 -3.304 6.331 1.00 95.38 97 ALA A N 1
ATOM 756 C CA . ALA A 1 97 ? -10.263 -2.777 4.969 1.00 95.38 97 ALA A CA 1
ATOM 757 C C . ALA A 1 97 ? -8.872 -2.800 4.301 1.00 95.38 97 ALA A C 1
ATOM 759 O O . ALA A 1 97 ? -8.757 -2.422 3.135 1.00 95.38 97 ALA A O 1
ATOM 760 N N . ILE A 1 98 ? -7.809 -3.217 5.004 1.00 95.19 98 ILE A N 1
ATOM 761 C CA . ILE A 1 98 ? -6.460 -3.292 4.420 1.00 95.19 98 ILE A CA 1
ATOM 762 C C . ILE A 1 98 ? -6.438 -4.311 3.280 1.00 95.19 98 ILE A C 1
ATOM 764 O O . ILE A 1 98 ? -6.685 -5.502 3.481 1.00 95.19 98 ILE A O 1
ATOM 768 N N . THR A 1 99 ? -6.031 -3.841 2.106 1.00 93.62 99 THR A N 1
ATOM 769 C CA . THR A 1 99 ? -5.690 -4.660 0.943 1.00 93.62 99 THR A CA 1
ATOM 770 C C . THR A 1 99 ? -4.201 -4.518 0.615 1.00 93.62 99 THR A C 1
ATOM 772 O O . THR A 1 99 ? -3.595 -3.502 0.976 1.00 93.62 99 THR A O 1
ATOM 775 N N . PRO A 1 100 ? -3.604 -5.490 -0.098 1.00 93.00 100 PRO A N 1
ATOM 776 C CA . PRO A 1 100 ? -2.276 -5.322 -0.673 1.00 93.00 100 PRO A CA 1
ATOM 777 C C . PRO A 1 100 ? -2.195 -4.074 -1.565 1.00 93.00 100 PRO A C 1
ATOM 779 O O 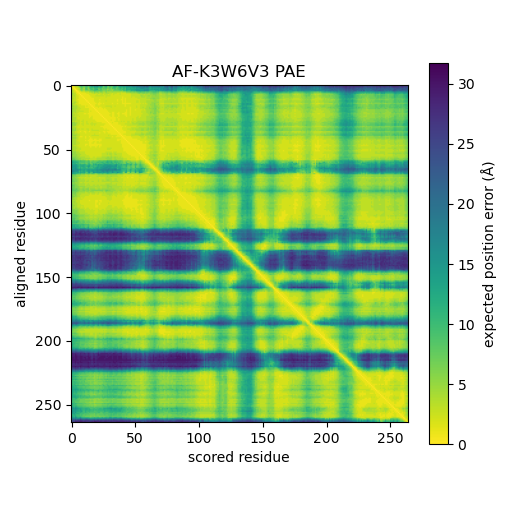. PRO A 1 100 ? -3.106 -3.814 -2.355 1.00 93.00 100 PRO A O 1
ATOM 782 N N . VAL A 1 101 ? -1.099 -3.323 -1.464 1.00 92.12 101 VAL A N 1
ATOM 783 C CA . VAL A 1 101 ? -0.761 -2.203 -2.357 1.00 92.12 101 VAL A CA 1
ATOM 784 C C . VAL A 1 101 ? 0.611 -2.420 -2.999 1.00 92.12 101 VAL A C 1
ATOM 786 O O . VAL A 1 101 ? 1.438 -3.134 -2.419 1.00 92.12 101 VAL A O 1
ATOM 789 N N . PRO A 1 102 ? 0.879 -1.829 -4.181 1.00 92.25 102 PRO A N 1
ATOM 790 C CA . PRO A 1 102 ? 2.195 -1.894 -4.812 1.00 92.25 102 PRO A CA 1
ATOM 791 C C . PRO A 1 102 ? 3.267 -1.391 -3.842 1.00 92.25 102 PRO A C 1
ATOM 793 O O . PRO A 1 102 ? 3.314 -0.205 -3.532 1.00 92.25 102 PRO A O 1
ATOM 796 N N . SER A 1 103 ? 4.075 -2.310 -3.313 1.00 90.38 103 SER A N 1
ATOM 797 C CA . SER A 1 103 ? 5.043 -2.015 -2.242 1.00 90.38 103 SER A CA 1
ATOM 798 C C . SER A 1 103 ? 6.448 -2.491 -2.590 1.00 90.38 103 SER A C 1
ATOM 800 O O . SER A 1 103 ? 7.423 -1.962 -2.068 1.00 90.38 103 SER A O 1
ATOM 802 N N . TYR A 1 104 ? 6.550 -3.502 -3.457 1.00 90.75 104 TYR A N 1
ATOM 803 C CA . TYR A 1 104 ? 7.796 -4.185 -3.777 1.00 90.75 104 TYR A CA 1
ATOM 804 C C . TYR A 1 104 ? 7.888 -4.500 -5.265 1.00 90.75 104 TYR A C 1
ATOM 806 O O . TYR A 1 104 ? 6.874 -4.644 -5.947 1.00 90.75 104 TYR A O 1
ATOM 814 N N . ALA A 1 105 ? 9.108 -4.671 -5.754 1.00 90.56 105 ALA A N 1
ATOM 815 C CA . ALA A 1 105 ? 9.379 -5.152 -7.098 1.00 90.56 105 ALA A CA 1
ATOM 816 C C . ALA A 1 105 ? 9.181 -6.679 -7.204 1.00 90.56 105 ALA A C 1
ATOM 818 O O . ALA A 1 105 ? 9.711 -7.449 -6.398 1.00 90.56 105 ALA A O 1
ATOM 819 N N . ASP A 1 106 ? 8.461 -7.131 -8.233 1.00 89.38 106 ASP A N 1
ATOM 820 C CA . ASP A 1 106 ? 8.281 -8.547 -8.571 1.00 89.38 106 ASP A CA 1
ATOM 821 C C . ASP A 1 106 ? 9.383 -9.025 -9.520 1.00 89.38 106 ASP A C 1
ATOM 823 O O . ASP A 1 106 ? 9.193 -9.187 -10.728 1.00 89.38 106 ASP A O 1
ATOM 827 N N . ILE A 1 107 ? 10.567 -9.261 -8.958 1.00 86.12 107 ILE A N 1
ATOM 828 C CA . ILE A 1 107 ? 11.707 -9.776 -9.726 1.00 86.12 107 ILE A CA 1
ATOM 829 C C . ILE A 1 107 ? 11.386 -11.153 -10.320 1.00 86.12 107 ILE A C 1
ATOM 831 O O . ILE A 1 107 ? 11.795 -11.469 -11.440 1.00 86.12 107 ILE A O 1
ATOM 835 N N . ARG A 1 108 ? 10.618 -11.979 -9.599 1.00 83.75 108 ARG A N 1
ATOM 836 C CA . ARG A 1 108 ? 10.291 -13.335 -10.040 1.00 83.75 108 ARG A CA 1
ATOM 837 C C . ARG A 1 108 ? 9.452 -13.320 -11.316 1.00 83.75 108 ARG A C 1
ATOM 839 O O . ARG A 1 108 ? 9.706 -14.160 -12.177 1.00 83.75 108 ARG A O 1
ATOM 846 N N . ALA A 1 109 ? 8.509 -12.391 -11.476 1.00 85.94 109 ALA A N 1
ATOM 847 C CA . ALA A 1 109 ? 7.711 -12.290 -12.699 1.00 85.94 109 ALA A CA 1
ATOM 848 C C . ALA A 1 109 ? 8.573 -12.056 -13.945 1.00 85.94 109 ALA A C 1
ATOM 850 O O . ALA A 1 109 ? 8.411 -12.762 -14.946 1.00 85.94 109 ALA A O 1
ATOM 851 N N . THR A 1 110 ? 9.540 -11.138 -13.879 1.00 83.38 110 THR A N 1
ATOM 852 C CA . THR A 1 110 ? 10.468 -10.915 -14.997 1.00 83.38 110 THR A CA 1
ATOM 853 C C . THR A 1 110 ? 11.332 -12.150 -15.235 1.00 83.38 110 THR A C 1
ATOM 855 O O . THR A 1 110 ? 11.501 -12.578 -16.374 1.00 83.38 110 THR A O 1
ATOM 858 N N . MET A 1 111 ? 11.810 -12.796 -14.165 1.00 79.69 111 MET A N 1
ATOM 859 C CA . MET A 1 111 ? 12.651 -13.991 -14.276 1.00 79.69 111 MET A CA 1
ATOM 860 C C . MET A 1 111 ? 11.909 -15.215 -14.836 1.00 79.69 111 MET A C 1
ATOM 862 O O . MET A 1 111 ? 12.519 -16.033 -15.518 1.00 79.69 111 MET A O 1
ATOM 866 N N . LEU A 1 112 ? 10.605 -15.358 -14.583 1.00 78.88 112 LEU A N 1
ATOM 867 C CA . LEU A 1 112 ? 9.774 -16.413 -15.177 1.00 78.88 112 LEU A CA 1
ATOM 868 C C . LEU A 1 112 ? 9.462 -16.135 -16.650 1.00 78.88 112 LEU A C 1
ATOM 870 O O . LEU A 1 112 ? 9.442 -17.068 -17.451 1.00 78.88 112 LEU A O 1
ATOM 874 N N . SER A 1 113 ? 9.303 -14.860 -17.014 1.00 73.88 113 SER A N 1
ATOM 875 C CA . SER A 1 113 ? 9.094 -14.425 -18.403 1.00 73.88 113 SER A CA 1
ATOM 876 C C . SER A 1 113 ? 10.289 -14.753 -19.316 1.00 73.88 113 SER A C 1
ATOM 878 O O . SER A 1 113 ? 10.139 -14.801 -20.531 1.00 73.88 113 SER A O 1
ATOM 880 N N . ARG A 1 114 ? 11.460 -15.071 -18.739 1.00 65.56 114 ARG A N 1
ATOM 881 C CA . ARG A 1 114 ? 12.667 -15.544 -19.446 1.00 65.56 114 ARG A CA 1
ATOM 882 C C . ARG A 1 114 ? 12.534 -16.917 -20.110 1.00 65.56 114 ARG A C 1
ATOM 884 O O . ARG A 1 114 ? 13.403 -17.283 -20.887 1.00 65.56 114 ARG A O 1
ATOM 891 N N . ARG A 1 11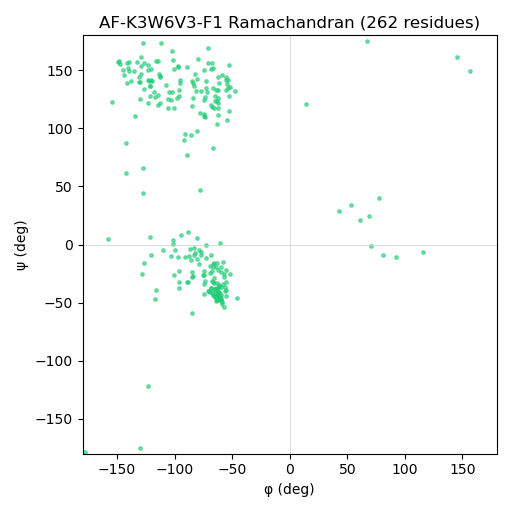5 ? 11.523 -17.723 -19.767 1.00 57.66 115 ARG A N 1
ATOM 892 C CA . ARG A 1 115 ? 11.411 -19.117 -20.249 1.00 57.66 115 ARG A CA 1
ATOM 893 C C . ARG A 1 115 ? 10.830 -19.250 -21.666 1.00 57.66 115 ARG A C 1
ATOM 895 O O . ARG A 1 115 ? 10.584 -20.369 -22.104 1.00 57.66 115 ARG A O 1
ATOM 902 N N . GLY A 1 116 ? 10.590 -18.140 -22.366 1.00 56.59 116 GLY A N 1
ATOM 903 C CA . GLY A 1 116 ? 10.175 -18.151 -23.770 1.00 56.59 116 GLY A CA 1
ATOM 904 C C . GLY A 1 116 ? 11.331 -18.506 -24.722 1.00 56.59 116 GLY A C 1
ATOM 905 O O . GLY A 1 116 ? 12.486 -18.203 -24.417 1.00 56.59 116 GLY A O 1
ATOM 906 N N . PRO A 1 117 ? 11.055 -19.142 -25.875 1.00 47.44 117 PRO A N 1
ATOM 907 C CA . PRO A 1 117 ? 12.078 -19.434 -26.877 1.00 47.44 117 PRO A CA 1
ATOM 908 C C . PRO A 1 117 ? 12.680 -18.129 -27.428 1.00 47.44 117 PRO A C 1
ATOM 910 O O . PRO A 1 117 ? 11.944 -17.260 -27.886 1.00 47.44 117 PRO A O 1
ATOM 913 N N . GLY A 1 118 ? 14.012 -17.994 -27.379 1.00 55.41 118 GLY A N 1
ATOM 914 C CA . GLY A 1 118 ? 14.754 -16.887 -28.006 1.00 55.41 118 GLY A CA 1
ATOM 915 C C . GLY A 1 118 ? 15.515 -15.939 -27.070 1.00 55.41 118 GLY A C 1
ATOM 916 O O . GLY A 1 118 ? 16.277 -15.122 -27.572 1.00 55.41 118 GLY A O 1
ATOM 917 N N . PHE A 1 119 ? 15.377 -16.052 -25.743 1.00 57.88 119 PHE A N 1
ATOM 918 C CA . PHE A 1 119 ? 16.085 -15.182 -24.788 1.00 57.88 119 PHE A CA 1
ATOM 919 C C . PHE A 1 119 ? 17.117 -15.960 -23.960 1.00 57.88 119 PHE A C 1
ATOM 921 O O . PHE A 1 119 ? 16.789 -16.929 -23.273 1.00 57.88 119 PHE A O 1
ATOM 928 N N . GLY A 1 120 ? 18.387 -15.547 -24.026 1.00 57.38 120 GLY A N 1
ATOM 929 C CA . GLY A 1 120 ? 19.490 -16.208 -23.329 1.00 57.38 120 GLY A CA 1
ATOM 930 C C . GLY A 1 120 ? 19.474 -15.964 -21.814 1.00 57.38 120 GLY A C 1
ATOM 931 O O . GLY A 1 120 ? 19.246 -14.853 -21.337 1.00 57.38 120 GLY A O 1
ATOM 932 N N . MET A 1 121 ? 19.799 -16.995 -21.024 1.00 54.84 121 MET A N 1
ATOM 933 C CA . MET A 1 121 ? 19.844 -16.948 -19.547 1.00 54.84 121 MET A CA 1
ATOM 934 C C . MET A 1 121 ? 20.747 -15.838 -18.959 1.00 54.84 121 MET A C 1
ATOM 936 O O . MET A 1 121 ? 20.552 -15.443 -17.805 1.00 54.84 121 MET A O 1
ATOM 940 N N . MET A 1 122 ? 21.719 -15.348 -19.737 1.00 56.00 122 MET A N 1
ATOM 941 C CA . MET A 1 122 ? 22.764 -14.399 -19.326 1.00 56.00 122 MET A CA 1
ATOM 942 C C . MET A 1 122 ? 22.394 -12.915 -19.536 1.00 56.00 122 MET A C 1
ATOM 944 O O . MET A 1 122 ? 23.099 -12.042 -19.030 1.00 56.00 122 MET A O 1
ATOM 948 N N . GLU A 1 123 ? 21.300 -12.607 -20.246 1.00 60.59 123 GLU A N 1
ATOM 949 C CA . GLU A 1 123 ? 21.030 -11.248 -20.761 1.00 60.59 123 GLU A CA 1
ATOM 950 C C . GLU A 1 123 ? 20.109 -10.386 -19.875 1.00 60.59 123 GLU A C 1
ATOM 952 O O . GLU A 1 123 ? 20.168 -9.159 -19.933 1.00 60.59 123 GLU A O 1
ATOM 957 N N . HIS A 1 124 ? 19.271 -10.983 -19.018 1.00 68.00 124 HIS A N 1
ATOM 958 C CA . HIS A 1 124 ? 18.179 -10.255 -18.339 1.00 68.00 124 HIS A CA 1
ATOM 959 C C . HIS A 1 124 ? 18.176 -10.425 -16.820 1.00 68.00 124 HIS A C 1
ATOM 961 O O . HIS A 1 124 ? 17.172 -10.866 -16.255 1.00 68.00 124 HIS A O 1
ATOM 967 N N . THR A 1 125 ? 19.327 -10.331 -16.152 1.00 74.56 125 THR A N 1
ATOM 968 C CA . THR A 1 125 ? 19.405 -10.640 -14.711 1.00 74.56 125 THR A CA 1
ATOM 969 C C . THR A 1 125 ? 19.013 -9.407 -13.908 1.00 74.56 125 THR A C 1
ATOM 971 O O . THR A 1 125 ? 19.332 -8.278 -14.272 1.00 74.56 125 THR A O 1
ATOM 974 N N . ILE A 1 126 ? 18.269 -9.611 -12.825 1.00 80.50 126 ILE A N 1
ATOM 975 C CA . ILE A 1 126 ? 17.918 -8.547 -11.889 1.00 80.50 126 ILE A CA 1
ATOM 976 C C . ILE A 1 126 ? 18.410 -8.982 -10.519 1.00 80.50 126 ILE A C 1
ATOM 978 O O . ILE A 1 126 ? 18.052 -10.053 -10.029 1.00 80.50 126 ILE A O 1
ATOM 982 N N . ALA A 1 127 ? 19.263 -8.159 -9.926 1.00 78.94 127 ALA A N 1
ATOM 983 C CA . ALA A 1 127 ? 19.763 -8.353 -8.582 1.00 78.94 127 ALA A CA 1
ATOM 984 C C . ALA A 1 127 ? 18.924 -7.544 -7.591 1.00 78.94 127 ALA A C 1
ATOM 986 O O . ALA A 1 127 ? 18.587 -6.384 -7.838 1.00 78.94 127 ALA A O 1
ATOM 987 N N . HIS A 1 128 ? 18.639 -8.156 -6.446 1.00 80.38 128 HIS A N 1
ATOM 988 C CA . HIS A 1 128 ? 18.177 -7.441 -5.266 1.00 80.38 128 HIS A CA 1
ATOM 989 C C . HIS A 1 128 ? 19.357 -6.651 -4.689 1.00 80.38 128 HIS A C 1
ATOM 991 O O . HIS A 1 128 ? 20.433 -7.220 -4.506 1.00 80.38 128 HIS A O 1
ATOM 997 N N . LEU A 1 129 ? 19.163 -5.364 -4.399 1.00 77.06 129 LEU A N 1
ATOM 998 C CA . LEU A 1 129 ? 20.191 -4.523 -3.775 1.00 77.06 129 LEU A CA 1
ATOM 999 C C . LEU A 1 129 ? 19.950 -4.269 -2.282 1.00 77.06 129 LEU A C 1
ATOM 1001 O O . LEU A 1 129 ? 20.834 -3.741 -1.607 1.00 77.06 129 LEU A O 1
ATOM 1005 N N . ASN A 1 130 ? 18.780 -4.651 -1.764 1.00 67.06 130 ASN A N 1
ATOM 1006 C CA . ASN A 1 130 ? 18.417 -4.441 -0.365 1.00 67.06 130 ASN A CA 1
ATOM 1007 C C . ASN A 1 130 ? 19.457 -5.039 0.598 1.00 67.06 130 ASN A C 1
ATOM 1009 O O . ASN A 1 130 ? 19.824 -6.211 0.488 1.00 67.06 130 ASN A O 1
ATOM 1013 N N . ARG A 1 131 ? 19.849 -4.252 1.608 1.00 50.91 131 ARG A N 1
ATOM 1014 C CA . ARG A 1 131 ? 20.709 -4.699 2.721 1.00 50.91 131 ARG A CA 1
ATOM 1015 C C . ARG A 1 131 ? 20.024 -5.721 3.646 1.00 50.91 131 ARG A C 1
ATOM 1017 O O . ARG A 1 131 ? 20.715 -6.519 4.269 1.00 50.91 131 ARG A O 1
ATOM 1024 N N . ASP A 1 132 ? 18.690 -5.752 3.679 1.00 47.16 132 ASP A N 1
ATOM 1025 C CA . ASP A 1 132 ? 17.895 -6.485 4.685 1.00 47.16 132 ASP A CA 1
ATOM 1026 C C . ASP A 1 132 ? 17.578 -7.950 4.348 1.00 47.16 132 ASP A C 1
ATOM 1028 O O . ASP A 1 132 ? 16.789 -8.606 5.037 1.00 47.16 132 ASP A O 1
ATOM 1032 N N . LEU A 1 133 ? 18.213 -8.518 3.318 1.00 49.81 133 LEU A N 1
ATOM 1033 C CA . LEU A 1 133 ? 18.090 -9.953 3.028 1.00 49.81 133 LEU A CA 1
ATOM 1034 C C . LEU A 1 133 ? 18.505 -10.827 4.226 1.00 49.81 133 LEU A C 1
ATOM 1036 O O . LEU A 1 133 ? 17.993 -11.938 4.355 1.00 49.81 133 LEU A O 1
ATOM 1040 N N . SER A 1 134 ? 19.368 -10.326 5.117 1.00 41.78 134 SER A N 1
ATOM 1041 C CA . SER A 1 134 ? 19.859 -11.046 6.299 1.00 41.78 134 SER A CA 1
ATOM 1042 C C . SER A 1 134 ? 18.840 -11.176 7.438 1.00 41.78 134 SER A C 1
ATOM 1044 O O . SER A 1 134 ? 18.918 -12.136 8.197 1.00 41.78 134 SER A O 1
ATOM 1046 N N . VAL A 1 135 ? 17.860 -10.273 7.563 1.00 41.47 135 VAL A N 1
ATOM 1047 C CA . VAL A 1 135 ? 16.947 -10.264 8.725 1.00 41.47 135 VAL A CA 1
ATOM 1048 C C . VAL A 1 135 ? 15.635 -10.998 8.430 1.00 41.47 135 VAL A C 1
ATOM 1050 O O . VAL A 1 135 ? 15.122 -11.729 9.279 1.00 41.47 135 VAL A O 1
ATOM 1053 N N . CYS A 1 136 ? 15.099 -10.879 7.211 1.00 38.91 136 CYS A N 1
ATOM 1054 C CA . CYS A 1 136 ? 13.790 -11.459 6.882 1.00 38.91 136 CYS A CA 1
ATOM 1055 C C . CYS A 1 136 ? 13.834 -12.936 6.461 1.00 38.91 136 CYS A C 1
ATOM 1057 O O . CYS A 1 136 ? 12.825 -13.630 6.599 1.00 38.91 136 CYS A O 1
ATOM 1059 N N . THR A 1 137 ? 14.971 -13.438 5.967 1.00 40.00 137 THR A N 1
ATOM 1060 C CA . THR A 1 137 ? 15.079 -14.837 5.511 1.00 40.00 137 THR A CA 1
ATOM 1061 C C . THR A 1 137 ? 15.394 -15.820 6.639 1.00 40.00 137 THR A C 1
ATOM 1063 O O . THR A 1 137 ? 14.952 -16.963 6.573 1.00 40.00 137 THR A O 1
ATOM 1066 N N . LEU A 1 138 ? 16.077 -15.384 7.704 1.00 38.81 138 LEU A N 1
ATOM 1067 C CA . LEU A 1 138 ? 16.481 -16.262 8.810 1.00 38.81 138 LEU A CA 1
ATOM 1068 C C . LEU A 1 138 ? 15.390 -16.475 9.874 1.00 38.81 138 LEU A C 1
ATOM 1070 O O . LEU A 1 138 ? 15.349 -17.538 10.487 1.00 38.81 138 LEU A O 1
ATOM 1074 N N . ASN A 1 139 ? 14.463 -15.526 10.056 1.00 36.22 139 ASN A N 1
ATOM 1075 C CA . ASN A 1 139 ? 13.465 -15.590 11.138 1.00 36.22 139 ASN A CA 1
ATOM 1076 C C . ASN A 1 139 ? 12.020 -15.845 10.687 1.00 36.22 139 ASN A C 1
ATOM 1078 O O . ASN A 1 139 ? 11.136 -16.031 11.527 1.00 36.22 139 ASN A O 1
ATOM 1082 N N . SER A 1 140 ? 11.737 -15.895 9.382 1.00 38.16 140 SER A N 1
ATOM 1083 C CA . SER A 1 140 ? 10.366 -16.107 8.921 1.00 38.16 140 SER A CA 1
ATOM 1084 C C . SER A 1 140 ? 10.064 -17.591 8.705 1.00 38.16 140 SER A C 1
ATOM 1086 O O . SER A 1 140 ? 10.150 -18.113 7.598 1.00 38.16 140 SER A O 1
ATOM 1088 N N . ARG A 1 141 ? 9.574 -18.263 9.759 1.00 38.62 141 ARG A N 1
ATOM 1089 C CA . ARG A 1 141 ? 8.843 -19.551 9.648 1.00 38.62 141 ARG A CA 1
ATOM 1090 C C . ARG A 1 141 ? 7.555 -19.446 8.805 1.00 38.62 141 ARG A C 1
ATOM 1092 O O . ARG A 1 141 ? 6.836 -20.427 8.652 1.00 38.62 141 ARG A O 1
ATOM 1099 N N . ARG A 1 142 ? 7.243 -18.265 8.261 1.00 39.06 142 ARG A N 1
ATOM 1100 C CA . ARG A 1 142 ? 6.080 -17.981 7.419 1.00 39.06 142 ARG A CA 1
ATOM 1101 C C . ARG A 1 142 ? 6.505 -17.310 6.116 1.00 39.06 142 ARG A C 1
ATOM 1103 O O . ARG A 1 142 ? 6.168 -16.155 5.904 1.00 39.06 142 ARG A O 1
ATOM 1110 N N . GLY A 1 143 ? 7.248 -18.025 5.267 1.00 37.75 143 GLY A N 1
ATOM 1111 C CA . GLY A 1 143 ? 7.265 -17.868 3.800 1.00 37.75 143 GLY A CA 1
ATOM 1112 C C . GLY A 1 143 ? 7.271 -16.449 3.213 1.00 37.75 143 GLY A C 1
ATOM 1113 O O . GLY A 1 143 ? 6.741 -16.251 2.121 1.00 37.75 143 GLY A O 1
ATOM 1114 N N . CYS A 1 144 ? 7.815 -15.454 3.911 1.00 46.62 144 CYS A N 1
ATOM 1115 C CA . CYS A 1 144 ? 7.768 -14.078 3.450 1.00 46.62 144 CYS A CA 1
ATOM 1116 C C . CYS A 1 144 ? 8.880 -13.926 2.414 1.00 46.62 144 CYS A C 1
ATOM 1118 O O . CYS A 1 144 ? 10.051 -13.816 2.769 1.00 46.62 144 CYS A O 1
ATOM 1120 N N . GLY A 1 145 ? 8.511 -14.021 1.133 1.00 55.69 145 GLY A N 1
ATOM 1121 C CA . GLY A 1 145 ? 9.440 -13.873 0.016 1.00 55.69 145 GLY A CA 1
ATOM 1122 C C . GLY A 1 145 ? 10.239 -12.572 0.115 1.00 55.69 145 GLY A C 1
ATOM 1123 O O . GLY A 1 145 ? 9.798 -11.610 0.747 1.00 55.69 145 GLY A O 1
ATOM 1124 N N . ALA A 1 146 ? 11.424 -12.548 -0.496 1.00 62.56 146 ALA A N 1
ATOM 1125 C CA . ALA A 1 146 ? 12.289 -11.374 -0.506 1.00 62.56 146 ALA A CA 1
ATOM 1126 C C . ALA A 1 146 ? 11.520 -10.133 -1.002 1.00 62.56 146 ALA A C 1
ATOM 1128 O O . ALA A 1 146 ? 11.090 -10.067 -2.152 1.00 62.56 146 ALA A O 1
ATOM 1129 N N . ARG A 1 147 ? 11.341 -9.154 -0.112 1.00 79.25 147 ARG A N 1
ATOM 1130 C CA . ARG A 1 147 ? 10.643 -7.889 -0.362 1.00 79.25 147 ARG A CA 1
ATOM 1131 C C . ARG A 1 147 ? 11.624 -6.892 -0.969 1.00 79.25 147 ARG A C 1
ATOM 1133 O O . ARG A 1 147 ? 12.396 -6.271 -0.245 1.00 79.25 147 ARG A O 1
ATOM 1140 N N . ALA A 1 148 ? 11.659 -6.815 -2.296 1.00 82.75 148 ALA A N 1
ATOM 1141 C CA . ALA A 1 148 ? 12.604 -5.980 -3.034 1.00 82.75 148 ALA A CA 1
ATOM 1142 C C . ALA A 1 148 ? 12.098 -4.538 -3.151 1.00 82.75 148 ALA A C 1
ATOM 1144 O O . ALA A 1 148 ? 10.997 -4.327 -3.650 1.00 82.75 148 ALA A O 1
ATOM 1145 N N . VAL A 1 149 ? 12.907 -3.568 -2.730 1.00 85.19 149 VAL A N 1
ATOM 1146 C CA . VAL A 1 149 ? 12.624 -2.129 -2.889 1.00 85.19 149 VAL A CA 1
ATOM 1147 C C . VAL A 1 149 ? 13.698 -1.518 -3.783 1.00 85.19 149 VAL A C 1
ATOM 1149 O O . VAL A 1 149 ? 13.373 -0.892 -4.785 1.00 85.19 149 VAL A O 1
ATOM 1152 N N . ASP A 1 150 ? 14.962 -1.842 -3.505 1.00 86.75 150 ASP A N 1
ATOM 1153 C CA . ASP A 1 150 ? 16.101 -1.521 -4.351 1.00 86.75 150 ASP A CA 1
ATOM 1154 C C . ASP A 1 150 ? 16.469 -2.720 -5.226 1.00 86.75 150 ASP A C 1
ATOM 1156 O O . ASP A 1 150 ? 16.720 -3.840 -4.754 1.00 86.75 150 ASP A O 1
ATOM 1160 N N . ILE A 1 151 ? 16.533 -2.471 -6.529 1.00 86.56 151 ILE A N 1
ATOM 1161 C CA . ILE A 1 151 ? 16.886 -3.464 -7.538 1.00 86.56 151 ILE A CA 1
ATOM 1162 C C . ILE A 1 151 ? 17.929 -2.884 -8.480 1.00 86.56 151 ILE A C 1
ATOM 1164 O O . ILE A 1 151 ? 18.023 -1.671 -8.657 1.00 86.56 151 ILE A O 1
ATOM 1168 N N . ALA A 1 152 ? 18.690 -3.751 -9.135 1.00 82.38 152 ALA A N 1
ATOM 1169 C CA . ALA A 1 152 ? 19.464 -3.331 -10.287 1.00 82.38 152 ALA A CA 1
ATOM 1170 C C . ALA A 1 152 ? 19.527 -4.402 -11.358 1.00 82.38 152 ALA A C 1
ATOM 1172 O O . ALA A 1 152 ? 19.623 -5.598 -11.083 1.00 82.38 152 ALA A O 1
ATOM 1173 N N . PHE A 1 153 ? 19.552 -3.941 -12.599 1.00 78.88 153 PHE A N 1
ATOM 1174 C CA . PHE A 1 153 ? 19.770 -4.792 -13.752 1.00 78.88 153 PHE A CA 1
ATOM 1175 C C . PHE A 1 153 ? 21.242 -5.217 -13.826 1.00 78.88 153 PHE A C 1
ATOM 1177 O O . PHE A 1 153 ? 22.154 -4.392 -13.745 1.00 78.88 153 PHE A O 1
ATOM 1184 N N . THR A 1 154 ? 21.492 -6.517 -13.924 1.00 71.56 154 THR A N 1
ATOM 1185 C CA . THR A 1 154 ? 22.822 -7.134 -13.993 1.00 71.56 154 THR A CA 1
ATOM 1186 C C . THR A 1 154 ? 22.901 -8.089 -15.183 1.00 71.56 154 THR A C 1
ATOM 1188 O O . THR A 1 154 ? 21.891 -8.520 -15.738 1.00 71.56 154 THR A O 1
ATOM 1191 N N . GLY A 1 155 ? 24.121 -8.422 -15.593 1.00 63.81 155 GLY A N 1
ATOM 1192 C CA . GLY A 1 155 ? 24.389 -9.255 -16.763 1.00 63.81 155 GLY A CA 1
ATOM 1193 C C . GLY A 1 155 ? 25.659 -8.794 -17.466 1.00 63.81 155 GLY A C 1
ATOM 1194 O O . GLY A 1 155 ? 26.124 -7.680 -17.231 1.00 63.81 155 GLY A O 1
ATOM 1195 N N . GLN A 1 156 ? 26.228 -9.662 -18.300 1.00 56.34 156 GLN A N 1
ATOM 1196 C CA . GLN A 1 156 ? 27.443 -9.355 -19.068 1.00 56.34 156 GLN A CA 1
ATOM 1197 C C . GLN A 1 156 ? 27.157 -8.499 -20.312 1.00 56.34 156 GLN A C 1
ATOM 1199 O O . GLN A 1 156 ? 28.062 -7.868 -20.848 1.00 56.34 156 GLN A O 1
ATOM 1204 N N . PHE A 1 157 ? 25.895 -8.434 -20.740 1.00 58.47 157 PHE A N 1
ATOM 1205 C CA . PHE A 1 157 ? 25.451 -7.646 -21.885 1.00 58.47 157 PHE A CA 1
ATOM 1206 C C . PHE A 1 157 ? 24.533 -6.504 -21.422 1.00 58.47 157 PHE A C 1
ATOM 1208 O O . PHE A 1 157 ? 23.756 -6.708 -20.480 1.00 58.47 157 PHE A O 1
ATOM 1215 N N . PRO A 1 158 ? 24.554 -5.328 -22.092 1.00 56.78 158 PRO A N 1
ATOM 1216 C CA . PRO A 1 158 ? 23.617 -4.228 -21.822 1.00 56.78 158 PRO A CA 1
ATOM 1217 C C . PRO A 1 158 ? 22.152 -4.693 -21.837 1.00 56.78 158 PRO A C 1
ATOM 1219 O O . PRO A 1 158 ? 21.333 -4.176 -21.082 1.00 56.78 158 PRO A O 1
ATOM 1222 N N . GLY A 1 159 ? 21.869 -5.788 -22.555 1.00 55.16 159 GLY A N 1
ATOM 1223 C CA . GLY A 1 159 ? 20.922 -6.805 -22.092 1.00 55.16 159 GLY A CA 1
ATOM 1224 C C . GLY A 1 159 ? 19.448 -6.447 -22.252 1.00 55.16 159 GLY A C 1
ATOM 1225 O O . GLY A 1 159 ? 18.629 -6.788 -21.394 1.00 55.16 159 GLY A O 1
ATOM 1226 N N . GLY A 1 160 ? 19.135 -5.820 -23.387 1.00 65.56 160 GLY A N 1
ATOM 1227 C CA . GLY A 1 160 ? 17.803 -5.776 -23.982 1.00 65.56 160 GLY A CA 1
ATOM 1228 C C . GLY A 1 160 ? 16.744 -5.003 -23.196 1.00 65.56 160 GLY A C 1
ATOM 1229 O O . GLY A 1 160 ? 16.949 -4.530 -22.080 1.00 65.56 160 GLY A O 1
ATOM 1230 N N . ASN A 1 161 ? 15.570 -4.886 -23.807 1.00 77.50 161 ASN A N 1
ATOM 1231 C CA . ASN A 1 161 ? 14.420 -4.227 -23.200 1.00 77.50 161 ASN A CA 1
ATOM 1232 C C . ASN A 1 161 ? 13.833 -5.146 -22.125 1.00 77.50 161 ASN A C 1
ATOM 1234 O O . ASN A 1 161 ? 13.305 -6.214 -22.431 1.00 77.50 161 ASN A O 1
ATOM 1238 N N . ARG A 1 162 ? 13.973 -4.769 -20.858 1.00 82.19 162 ARG A N 1
ATOM 1239 C CA . ARG A 1 162 ? 13.533 -5.566 -19.709 1.00 82.19 162 ARG A CA 1
ATOM 1240 C C . ARG A 1 162 ? 12.873 -4.661 -18.691 1.00 82.19 162 ARG A C 1
ATOM 1242 O O . ARG A 1 162 ? 13.339 -3.557 -18.432 1.00 82.19 162 ARG A O 1
ATOM 1249 N N . SER A 1 163 ? 11.810 -5.169 -18.097 1.00 88.50 163 SER A N 1
ATOM 1250 C CA . SER A 1 163 ? 10.961 -4.417 -17.190 1.00 88.50 163 SER A CA 1
ATOM 1251 C C . SER A 1 163 ? 10.768 -5.189 -15.897 1.00 88.50 163 SER A C 1
ATOM 1253 O O . SER A 1 163 ? 10.697 -6.419 -15.895 1.00 88.50 163 SER A O 1
ATOM 1255 N N . VAL A 1 164 ? 10.644 -4.464 -14.792 1.00 90.00 164 VAL A N 1
ATOM 1256 C CA . VAL A 1 164 ? 10.216 -5.018 -13.507 1.00 90.00 164 VAL A CA 1
ATOM 1257 C C . VAL A 1 164 ? 8.925 -4.327 -13.121 1.00 90.00 164 VAL A C 1
ATOM 1259 O O . VAL A 1 164 ? 8.827 -3.107 -13.197 1.00 90.00 164 VAL A O 1
ATOM 1262 N N . ARG A 1 165 ? 7.923 -5.118 -12.742 1.00 91.94 165 ARG A N 1
ATOM 1263 C CA . ARG A 1 165 ? 6.630 -4.609 -12.279 1.00 91.94 165 ARG A CA 1
ATOM 1264 C C . ARG A 1 165 ? 6.535 -4.673 -10.760 1.00 91.94 165 ARG A C 1
ATOM 1266 O O . ARG A 1 165 ? 7.319 -5.365 -10.113 1.00 91.94 165 ARG A O 1
ATOM 1273 N N . ALA A 1 166 ? 5.545 -3.993 -10.198 1.00 93.12 166 ALA A N 1
ATOM 1274 C CA . ALA A 1 166 ? 5.211 -4.146 -8.790 1.00 93.12 166 ALA A CA 1
ATOM 1275 C C . ALA A 1 166 ? 4.633 -5.542 -8.478 1.00 93.12 166 ALA A C 1
ATOM 1277 O O . ALA A 1 166 ? 4.061 -6.208 -9.340 1.00 93.12 166 ALA A O 1
ATOM 1278 N N . ASN A 1 167 ? 4.748 -5.956 -7.216 1.00 92.06 167 ASN A N 1
ATOM 1279 C CA . ASN A 1 167 ? 4.272 -7.230 -6.668 1.00 92.06 167 ASN A CA 1
ATOM 1280 C C . ASN A 1 167 ? 2.748 -7.396 -6.644 1.00 92.06 167 ASN A C 1
ATOM 1282 O O . ASN A 1 167 ? 2.253 -8.506 -6.472 1.00 92.06 167 ASN A O 1
ATOM 1286 N N . THR A 1 168 ? 2.006 -6.304 -6.779 1.00 91.88 168 THR A N 1
ATOM 1287 C CA . THR A 1 168 ? 0.550 -6.311 -6.892 1.00 91.88 168 THR A CA 1
ATOM 1288 C C . THR A 1 168 ? 0.109 -5.139 -7.758 1.00 91.88 168 THR A C 1
ATOM 1290 O O . THR A 1 168 ? 0.833 -4.152 -7.900 1.00 91.88 168 THR A O 1
ATOM 1293 N N . SER A 1 169 ? -1.079 -5.243 -8.343 1.00 91.38 169 SER A N 1
ATOM 1294 C CA . SER A 1 169 ? -1.701 -4.161 -9.103 1.00 91.38 169 SER A CA 1
ATOM 1295 C C . SER A 1 169 ? -2.159 -3.025 -8.191 1.00 91.38 169 SER A C 1
ATOM 1297 O O . SER A 1 169 ? -2.476 -3.243 -7.020 1.00 91.38 169 SER A O 1
ATOM 1299 N N . ILE A 1 170 ? -2.282 -1.821 -8.750 1.00 89.81 170 ILE A N 1
ATOM 1300 C CA . ILE A 1 170 ? -3.041 -0.736 -8.119 1.00 89.81 170 ILE A CA 1
ATOM 1301 C C . ILE A 1 170 ? -4.529 -1.131 -8.159 1.00 89.81 170 ILE A C 1
ATOM 1303 O O . ILE A 1 170 ? -5.050 -1.349 -9.253 1.00 89.81 170 ILE A O 1
ATOM 1307 N N . PRO A 1 171 ? -5.226 -1.252 -7.012 1.00 87.69 171 PRO A N 1
ATOM 1308 C CA . PRO A 1 171 ? -6.654 -1.561 -7.002 1.00 87.69 171 PRO A CA 1
ATOM 1309 C C . PRO A 1 171 ? -7.477 -0.474 -7.717 1.00 87.69 171 PRO A C 1
ATOM 1311 O O . PRO A 1 171 ? -7.205 0.707 -7.496 1.00 87.69 171 PRO A O 1
ATOM 1314 N N . PRO A 1 172 ? -8.500 -0.840 -8.514 1.00 85.12 172 PRO A N 1
ATOM 1315 C CA . PRO A 1 172 ? -9.343 0.122 -9.233 1.00 85.12 172 PRO A CA 1
ATOM 1316 C C . PRO A 1 172 ? -10.410 0.787 -8.346 1.00 85.12 172 PRO A C 1
ATOM 1318 O O . PRO A 1 172 ? -11.147 1.653 -8.808 1.00 85.12 172 PRO A O 1
ATOM 1321 N N . THR A 1 173 ? -10.534 0.366 -7.086 1.00 90.38 173 THR A N 1
ATOM 1322 C CA . THR A 1 173 ? -11.519 0.867 -6.120 1.00 90.38 173 THR A CA 1
ATOM 1323 C C . THR A 1 173 ? -10.847 1.642 -4.992 1.00 90.38 173 THR A C 1
ATOM 1325 O O . THR A 1 173 ? -9.622 1.643 -4.850 1.00 90.38 173 THR A O 1
ATOM 1328 N N . PHE A 1 174 ? -11.663 2.254 -4.129 1.00 92.25 174 PHE A N 1
ATOM 1329 C CA . PHE A 1 174 ? -11.180 2.807 -2.870 1.00 92.25 174 PHE A CA 1
ATOM 1330 C C . PHE A 1 174 ? -10.409 1.760 -2.065 1.00 92.25 174 PHE A C 1
ATOM 1332 O O . PHE A 1 174 ? -10.855 0.621 -1.909 1.00 92.25 174 PHE A O 1
ATOM 1339 N N . ARG A 1 175 ? -9.261 2.173 -1.536 1.00 94.06 175 ARG A N 1
ATOM 1340 C CA . ARG A 1 175 ? -8.412 1.359 -0.667 1.00 94.06 175 ARG A CA 1
ATOM 1341 C C . ARG A 1 175 ? -7.822 2.201 0.446 1.00 94.06 175 ARG A C 1
ATOM 1343 O O . ARG A 1 175 ? -7.639 3.410 0.286 1.00 94.06 175 ARG A O 1
ATOM 1350 N N . VAL A 1 176 ? -7.460 1.540 1.537 1.00 95.81 176 VAL A N 1
ATOM 1351 C CA . VAL A 1 176 ? -6.632 2.151 2.577 1.00 95.81 176 VAL A CA 1
ATOM 1352 C C . VAL A 1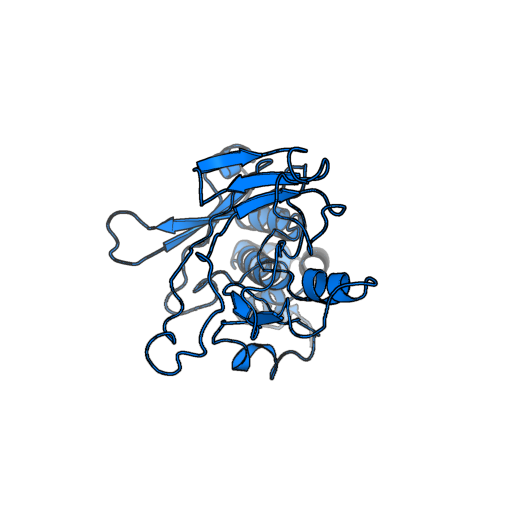 176 ? -5.271 2.515 1.984 1.00 95.81 176 VAL A C 1
ATOM 1354 O O . VAL A 1 176 ? -4.638 1.698 1.315 1.00 95.81 176 VAL A O 1
ATOM 1357 N N . GLN A 1 177 ? -4.810 3.731 2.255 1.00 94.25 177 GLN A N 1
ATOM 1358 C CA . GLN A 1 177 ? -3.492 4.211 1.862 1.00 94.25 177 GLN A CA 1
ATOM 1359 C C . GLN A 1 177 ? -2.798 4.848 3.060 1.00 94.25 177 GLN A C 1
ATOM 1361 O O . GLN A 1 177 ? -3.416 5.576 3.837 1.00 94.25 177 GLN A O 1
ATOM 1366 N N . VAL A 1 178 ? -1.499 4.585 3.173 1.00 94.44 178 VAL A N 1
ATOM 1367 C CA . VAL A 1 178 ? -0.626 5.234 4.149 1.00 94.44 178 VAL A CA 1
ATOM 1368 C C . VAL A 1 178 ? 0.237 6.267 3.445 1.00 94.44 178 VAL A C 1
ATOM 1370 O O . VAL A 1 178 ? 0.845 5.970 2.415 1.00 94.44 178 VAL A O 1
ATOM 1373 N N . TYR A 1 179 ? 0.280 7.467 4.016 1.00 91.75 179 TYR A N 1
ATOM 1374 C CA . TYR A 1 179 ? 1.080 8.594 3.557 1.00 91.75 179 TYR A CA 1
ATOM 1375 C C . TYR A 1 179 ? 2.146 8.911 4.602 1.00 91.75 179 TYR A C 1
ATOM 1377 O O . TYR A 1 179 ? 1.813 9.227 5.743 1.00 91.75 179 TYR A O 1
ATOM 1385 N N . LYS A 1 180 ? 3.423 8.842 4.222 1.00 90.88 180 LYS A N 1
ATOM 1386 C CA . LYS A 1 180 ? 4.533 9.295 5.068 1.00 90.88 180 LYS A CA 1
ATOM 1387 C C . LYS A 1 180 ? 4.710 10.795 4.859 1.00 90.88 180 LYS A C 1
ATOM 1389 O O . LYS A 1 180 ? 4.956 11.235 3.742 1.00 90.88 180 LYS A O 1
ATOM 1394 N N . GLN A 1 181 ? 4.561 11.580 5.917 1.00 88.56 181 GLN A N 1
ATOM 1395 C CA . GLN A 1 181 ? 4.673 13.036 5.875 1.00 88.56 181 GLN A CA 1
ATOM 1396 C C . GLN A 1 181 ? 5.769 13.507 6.815 1.00 88.56 181 GLN A C 1
ATOM 1398 O O . GLN A 1 181 ? 5.845 13.052 7.953 1.00 88.56 181 GLN A O 1
ATOM 1403 N N . ARG A 1 182 ? 6.599 14.444 6.359 1.00 87.06 182 ARG A N 1
ATOM 1404 C CA . ARG A 1 182 ? 7.556 15.122 7.236 1.00 87.06 182 ARG A CA 1
ATOM 1405 C C . ARG A 1 182 ? 6.802 16.092 8.142 1.00 87.06 182 ARG A C 1
ATOM 1407 O O . ARG A 1 182 ? 5.942 16.830 7.666 1.00 87.06 182 ARG A O 1
ATOM 1414 N N . ILE A 1 183 ? 7.118 16.090 9.432 1.00 84.81 183 ILE A N 1
ATOM 1415 C CA . ILE A 1 183 ? 6.531 17.037 10.380 1.00 84.81 183 ILE A CA 1
ATOM 1416 C C . ILE A 1 183 ? 7.181 18.410 10.139 1.00 84.81 183 ILE A C 1
ATOM 1418 O O . ILE A 1 183 ? 8.412 18.503 10.179 1.00 84.81 183 ILE A O 1
ATOM 1422 N N . PRO A 1 184 ? 6.397 19.473 9.871 1.00 81.69 184 PRO A N 1
ATOM 1423 C CA . PRO A 1 184 ? 6.943 20.818 9.726 1.00 81.69 184 PRO A CA 1
ATOM 1424 C C . PRO A 1 184 ? 7.750 21.220 10.963 1.00 81.69 184 PRO A C 1
ATOM 1426 O O . PRO A 1 184 ? 7.360 20.903 12.084 1.00 81.69 184 PRO A O 1
ATOM 1429 N N . HIS A 1 185 ? 8.863 21.925 10.761 1.00 80.88 185 HIS A N 1
ATOM 1430 C CA . HIS A 1 185 ? 9.745 22.396 11.841 1.00 80.88 185 HIS A CA 1
ATOM 1431 C C . HIS A 1 185 ? 10.367 21.285 12.708 1.00 80.88 185 HIS A C 1
ATOM 1433 O O . HIS A 1 185 ? 10.819 21.547 13.819 1.00 80.88 185 HIS A O 1
ATOM 1439 N N . SER A 1 186 ? 10.425 20.050 12.198 1.00 76.56 186 SER A N 1
ATOM 1440 C CA . SER A 1 186 ? 11.222 18.974 12.779 1.00 76.56 186 SER A CA 1
ATOM 1441 C C . SER A 1 186 ? 12.305 18.531 11.799 1.00 76.56 186 SER A C 1
ATOM 1443 O O . SER A 1 186 ? 12.019 18.193 10.646 1.00 76.56 186 SER A O 1
ATOM 1445 N N . ASP A 1 187 ? 13.555 18.513 12.265 1.00 67.88 187 ASP A N 1
ATOM 1446 C CA . ASP A 1 187 ? 14.717 18.274 11.406 1.00 67.88 187 ASP A CA 1
ATOM 1447 C C . ASP A 1 187 ? 14.711 16.888 10.744 1.00 67.88 187 ASP A C 1
ATOM 1449 O O . ASP A 1 187 ? 15.276 16.727 9.662 1.00 67.88 187 ASP A O 1
ATOM 1453 N N . SER A 1 188 ? 13.985 15.909 11.287 1.00 71.31 188 SER A N 1
ATOM 1454 C CA . SER A 1 188 ? 13.968 14.544 10.738 1.00 71.31 188 SER A CA 1
ATOM 1455 C C . SER A 1 188 ? 12.743 13.699 11.099 1.00 71.31 188 SER A C 1
ATOM 1457 O O . SER A 1 188 ? 12.704 12.522 10.736 1.00 71.31 188 SER A O 1
ATOM 1459 N N . ARG A 1 189 ? 11.731 14.248 11.787 1.00 80.69 189 ARG A N 1
ATOM 1460 C CA . ARG A 1 189 ? 10.566 13.443 12.180 1.00 80.69 189 ARG A CA 1
ATOM 1461 C C . ARG A 1 189 ? 9.544 13.343 11.060 1.00 80.69 189 ARG A C 1
ATOM 1463 O O . ARG A 1 189 ? 9.215 14.316 10.377 1.00 80.69 189 ARG A O 1
ATOM 1470 N N . PHE A 1 190 ? 9.004 12.143 10.927 1.00 87.50 190 PHE A N 1
ATOM 1471 C CA . PHE A 1 190 ? 7.895 11.839 10.043 1.00 87.50 190 PHE A CA 1
ATOM 1472 C C . PHE A 1 190 ? 6.697 11.397 10.871 1.00 87.50 190 PHE A C 1
ATOM 1474 O O . PHE A 1 190 ? 6.847 10.930 11.997 1.00 87.50 190 PHE A O 1
ATOM 1481 N N . LYS A 1 191 ? 5.518 11.518 10.277 1.00 91.12 191 LYS A N 1
ATOM 1482 C CA . LYS A 1 191 ? 4.294 10.872 10.727 1.00 91.12 191 LYS A CA 1
ATOM 1483 C C . LYS A 1 191 ? 3.668 10.093 9.583 1.00 91.12 191 LYS A C 1
ATOM 1485 O O . LYS A 1 191 ? 3.883 10.414 8.411 1.00 91.12 191 LYS A O 1
ATOM 1490 N N . TYR A 1 192 ? 2.876 9.091 9.920 1.00 94.69 192 TYR A N 1
ATOM 1491 C CA . TYR A 1 192 ? 2.061 8.358 8.967 1.00 94.69 192 TYR A CA 1
ATOM 1492 C C . TYR A 1 192 ? 0.611 8.809 9.074 1.00 94.69 192 TYR A C 1
ATOM 1494 O O . TYR A 1 192 ? 0.003 8.731 10.138 1.00 94.69 192 TYR A O 1
ATOM 1502 N N . GLN A 1 193 ? 0.039 9.245 7.957 1.00 95.38 193 GLN A N 1
ATOM 1503 C CA . GLN A 1 193 ? -1.387 9.521 7.854 1.00 95.38 193 GLN A CA 1
ATOM 1504 C C . GLN A 1 193 ? -2.097 8.388 7.123 1.00 95.38 193 GLN A C 1
ATOM 1506 O O . GLN A 1 193 ? -1.671 7.961 6.049 1.00 95.38 193 GLN A O 1
ATOM 1511 N N . ILE A 1 194 ? -3.187 7.910 7.713 1.00 96.50 194 ILE A N 1
ATOM 1512 C CA . ILE A 1 194 ? -4.019 6.833 7.191 1.00 96.50 194 ILE A CA 1
ATOM 1513 C C . ILE A 1 194 ? -5.244 7.444 6.527 1.00 96.50 194 ILE A C 1
ATOM 1515 O O . ILE A 1 194 ? -6.061 8.093 7.181 1.00 96.50 194 ILE A O 1
ATOM 1519 N N . GLY A 1 195 ? -5.371 7.226 5.224 1.00 95.50 195 GLY A N 1
ATOM 1520 C CA . GLY A 1 195 ? -6.483 7.709 4.420 1.00 95.50 195 GLY A CA 1
ATOM 1521 C C . GLY A 1 195 ? -7.098 6.607 3.568 1.00 95.50 195 GLY A C 1
ATOM 1522 O O . GLY A 1 195 ? -6.714 5.437 3.634 1.00 95.50 195 GLY A O 1
ATOM 1523 N N . VAL A 1 196 ? -8.053 7.008 2.735 1.00 94.50 196 VAL A N 1
ATOM 1524 C CA . VAL A 1 196 ? -8.660 6.159 1.710 1.00 94.50 196 VAL A CA 1
ATOM 1525 C C . VAL A 1 196 ? -8.560 6.884 0.372 1.00 94.50 196 VAL A C 1
ATOM 1527 O O . VAL A 1 196 ? -8.846 8.076 0.294 1.00 94.50 196 VAL A O 1
ATOM 1530 N N . THR A 1 197 ? -8.135 6.183 -0.678 1.00 92.62 197 THR A N 1
ATOM 1531 C CA . THR A 1 197 ? -7.959 6.759 -2.021 1.00 92.62 197 THR A CA 1
ATOM 1532 C C . THR A 1 197 ? -8.432 5.803 -3.106 1.00 92.62 197 THR A C 1
ATOM 1534 O O . THR A 1 197 ? -8.343 4.587 -2.940 1.00 92.62 197 THR A O 1
ATOM 1537 N N . ALA A 1 198 ? -8.909 6.358 -4.220 1.00 90.50 198 ALA A N 1
ATOM 1538 C CA . ALA A 1 198 ? -9.173 5.627 -5.461 1.00 90.50 198 ALA A CA 1
ATOM 1539 C C . ALA A 1 198 ? -8.016 5.748 -6.474 1.00 90.50 198 ALA A C 1
ATOM 1541 O O . ALA A 1 198 ? -7.981 5.022 -7.460 1.00 90.50 198 ALA A O 1
ATOM 1542 N N . SER A 1 199 ? -7.048 6.638 -6.232 1.00 87.56 199 SER A N 1
ATOM 1543 C CA . SER A 1 199 ? -5.956 6.924 -7.172 1.00 87.56 199 SER A CA 1
ATOM 1544 C C . SER A 1 199 ? -4.682 6.156 -6.832 1.00 87.56 199 SER A C 1
ATOM 1546 O O . SER A 1 199 ? -4.432 5.803 -5.675 1.00 87.56 199 SER A O 1
ATOM 1548 N N . GLY A 1 200 ? -3.853 5.895 -7.838 1.00 85.44 200 GLY A N 1
ATOM 1549 C CA . GLY A 1 200 ? -2.496 5.376 -7.674 1.00 85.44 200 GLY A CA 1
ATOM 1550 C C . GLY A 1 200 ? -1.467 6.502 -7.680 1.00 85.44 200 GLY A C 1
ATOM 1551 O O . GLY A 1 20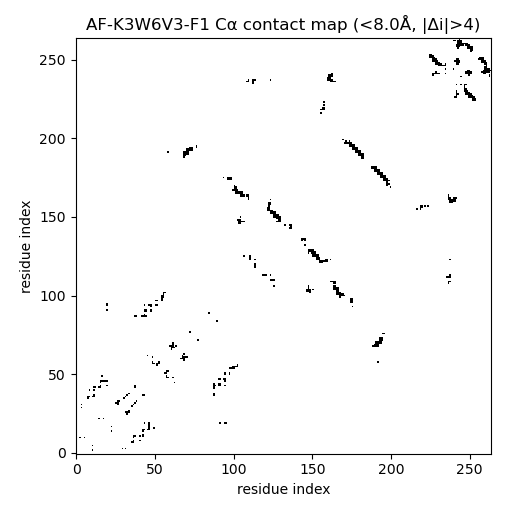0 ? -1.599 7.450 -8.447 1.00 85.44 200 GLY A O 1
ATOM 1552 N N . TYR A 1 201 ? -0.445 6.385 -6.840 1.00 86.50 201 TYR A N 1
ATOM 1553 C CA . TYR A 1 201 ? 0.734 7.245 -6.855 1.00 86.50 201 TYR A CA 1
ATOM 1554 C C . TYR A 1 201 ? 1.953 6.380 -6.558 1.00 86.50 201 TYR A C 1
ATOM 1556 O O . TYR A 1 201 ? 1.875 5.491 -5.707 1.00 86.50 201 TYR A O 1
ATOM 1564 N N . PHE A 1 202 ? 3.049 6.621 -7.266 1.00 87.88 202 PHE A N 1
ATOM 1565 C CA . PHE A 1 202 ? 4.315 5.946 -7.038 1.00 87.88 202 PHE A CA 1
ATOM 1566 C C . PHE A 1 202 ? 5.467 6.913 -7.300 1.00 87.88 202 PHE A C 1
ATOM 1568 O O . PHE A 1 202 ? 5.365 7.803 -8.141 1.00 87.88 202 PHE A O 1
ATOM 1575 N N . GLU A 1 203 ? 6.566 6.699 -6.591 1.00 87.50 203 GLU A N 1
ATOM 1576 C CA . GLU A 1 203 ? 7.830 7.395 -6.795 1.00 87.50 203 GLU A CA 1
ATOM 1577 C C . GLU A 1 203 ? 8.907 6.352 -7.064 1.00 87.50 203 GLU A C 1
ATOM 1579 O O . GLU A 1 203 ? 8.907 5.275 -6.463 1.00 87.50 203 GLU A O 1
ATOM 1584 N N . ILE A 1 204 ? 9.825 6.667 -7.973 1.00 87.69 204 ILE A N 1
ATOM 1585 C CA . ILE A 1 204 ? 10.980 5.827 -8.279 1.00 87.69 204 ILE A CA 1
ATOM 1586 C C . ILE A 1 204 ? 12.202 6.727 -8.232 1.00 87.69 204 ILE A C 1
ATOM 1588 O O . ILE A 1 204 ? 12.257 7.747 -8.916 1.00 87.69 204 ILE A O 1
ATOM 1592 N N . SER A 1 205 ? 13.185 6.341 -7.426 1.00 88.75 205 SER A N 1
ATOM 1593 C CA . SER A 1 205 ? 14.498 6.979 -7.421 1.00 88.75 205 SER A CA 1
ATOM 1594 C C . SER A 1 205 ? 15.446 6.177 -8.301 1.00 88.75 205 SER A C 1
ATOM 1596 O O . SER A 1 205 ? 15.592 4.969 -8.129 1.00 88.75 205 SER A O 1
ATOM 1598 N N . ILE A 1 206 ? 16.097 6.855 -9.241 1.00 85.06 206 ILE A N 1
ATOM 1599 C CA . ILE A 1 206 ? 17.105 6.265 -10.122 1.00 85.06 206 ILE A CA 1
ATOM 1600 C C . ILE A 1 206 ? 18.463 6.772 -9.643 1.00 85.06 206 ILE A C 1
ATOM 1602 O O . ILE A 1 206 ? 18.669 7.978 -9.519 1.00 85.06 206 ILE A O 1
ATOM 1606 N N . ALA A 1 207 ? 19.386 5.858 -9.353 1.00 82.75 207 ALA A N 1
ATOM 1607 C CA . ALA A 1 207 ? 20.725 6.197 -8.892 1.00 82.75 207 ALA A CA 1
ATOM 1608 C C . ALA A 1 207 ? 21.787 5.430 -9.695 1.00 82.75 207 ALA A C 1
ATOM 1610 O O . ALA A 1 207 ? 21.575 4.254 -10.012 1.00 82.75 207 ALA A O 1
ATOM 1611 N N . PRO A 1 208 ? 22.951 6.043 -9.981 1.00 72.81 208 PRO A N 1
ATOM 1612 C CA . PRO A 1 208 ? 24.084 5.327 -10.550 1.00 72.81 208 PRO A CA 1
ATOM 1613 C C . PRO A 1 208 ? 24.527 4.183 -9.634 1.00 72.81 208 PRO A C 1
ATOM 1615 O O . PRO A 1 208 ? 24.506 4.291 -8.402 1.00 72.81 208 PRO A O 1
ATOM 1618 N N . ARG A 1 209 ? 24.989 3.077 -10.221 1.00 66.69 209 ARG A N 1
ATOM 1619 C CA . ARG A 1 209 ? 25.526 1.959 -9.440 1.00 66.69 209 ARG A CA 1
ATOM 1620 C C . ARG A 1 209 ? 26.833 2.393 -8.761 1.00 66.69 209 ARG A C 1
ATOM 1622 O O . ARG A 1 209 ? 27.833 2.637 -9.426 1.00 66.69 209 ARG A O 1
ATOM 1629 N N . LYS A 1 210 ? 26.869 2.383 -7.420 1.00 62.50 210 LYS A N 1
ATOM 1630 C CA . LYS A 1 210 ? 28.055 2.755 -6.608 1.00 62.50 210 LYS A CA 1
ATOM 1631 C C . LYS A 1 210 ? 29.327 1.925 -6.889 1.00 62.50 210 LYS A C 1
ATOM 1633 O O . LYS A 1 210 ? 30.408 2.328 -6.485 1.00 62.50 210 LYS A O 1
ATOM 1638 N N . GLN A 1 211 ? 29.213 0.779 -7.568 1.00 53.47 211 GLN A N 1
ATOM 1639 C CA . GLN A 1 211 ? 30.310 -0.158 -7.860 1.00 53.47 211 GLN A CA 1
ATOM 1640 C C . GLN A 1 211 ? 31.003 0.037 -9.224 1.00 53.47 211 GLN A C 1
ATOM 1642 O O . GLN A 1 211 ? 31.848 -0.773 -9.594 1.00 53.47 211 GLN A O 1
ATOM 1647 N N . GLU A 1 212 ? 30.708 1.099 -9.976 1.00 49.72 212 GLU A N 1
ATOM 1648 C CA . GLU A 1 212 ? 31.382 1.352 -11.263 1.00 49.72 212 GLU A CA 1
ATOM 1649 C C . GLU A 1 212 ? 32.845 1.817 -11.156 1.00 49.72 212 GLU A C 1
ATOM 1651 O O . GLU A 1 212 ? 33.510 1.974 -12.178 1.00 49.72 212 GLU A O 1
ATOM 1656 N N . GLN A 1 213 ? 33.402 1.973 -9.950 1.00 46.75 213 GLN A N 1
ATOM 1657 C CA . GLN A 1 213 ? 34.800 2.393 -9.793 1.00 46.75 213 GLN A CA 1
ATOM 1658 C C . GLN A 1 213 ? 35.848 1.268 -9.803 1.00 46.75 213 GLN A C 1
ATOM 1660 O O . GLN A 1 213 ? 37.026 1.599 -9.887 1.00 46.75 213 GLN A O 1
ATOM 1665 N N . GLN A 1 214 ? 35.502 -0.030 -9.752 1.00 44.00 214 GLN A N 1
ATOM 1666 C CA . GLN A 1 214 ? 36.547 -1.068 -9.590 1.00 44.00 214 GLN A CA 1
ATOM 1667 C C . GLN A 1 214 ? 36.596 -2.212 -10.604 1.00 44.00 214 GLN A C 1
ATOM 1669 O O . GLN A 1 214 ? 37.641 -2.847 -10.700 1.00 44.00 214 GLN A O 1
ATOM 1674 N N . GLN A 1 215 ? 35.569 -2.469 -11.418 1.00 46.06 215 GLN A N 1
ATOM 1675 C CA . GLN A 1 215 ? 35.668 -3.502 -12.460 1.00 46.06 215 GLN A CA 1
ATOM 1676 C C . GLN A 1 215 ? 34.939 -3.060 -13.726 1.00 46.06 215 GLN A C 1
ATOM 1678 O O . GLN A 1 215 ? 33.765 -3.359 -13.933 1.00 46.06 215 GLN A O 1
ATOM 1683 N N . ARG A 1 216 ? 35.654 -2.331 -14.589 1.00 46.69 216 ARG A N 1
ATOM 1684 C CA . ARG A 1 216 ? 35.235 -2.087 -15.973 1.00 46.69 216 ARG A CA 1
ATOM 1685 C C . ARG A 1 216 ? 35.278 -3.411 -16.741 1.00 46.69 216 ARG A C 1
ATOM 1687 O O . ARG A 1 216 ? 36.247 -3.688 -17.439 1.00 46.69 216 ARG A O 1
ATOM 1694 N N . GLN A 1 217 ? 34.234 -4.230 -16.632 1.00 50.12 217 GLN A N 1
ATOM 1695 C CA . GLN A 1 217 ? 33.905 -5.087 -17.767 1.00 50.12 217 GLN A CA 1
ATOM 1696 C C . GLN A 1 217 ? 33.480 -4.150 -18.906 1.00 50.12 217 GLN A C 1
ATOM 1698 O O . GLN A 1 217 ? 32.658 -3.260 -18.663 1.00 50.12 217 GLN A O 1
ATOM 1703 N N . PRO A 1 218 ? 34.064 -4.261 -20.110 1.00 49.31 218 PRO A N 1
ATOM 1704 C CA . PRO A 1 218 ? 33.697 -3.404 -21.224 1.00 49.31 218 PRO A CA 1
ATOM 1705 C C . PRO A 1 218 ? 32.234 -3.674 -21.575 1.00 49.31 218 PRO A C 1
ATOM 1707 O O . PRO A 1 218 ? 31.905 -4.698 -22.169 1.00 49.31 218 PRO A O 1
ATOM 1710 N N . ARG A 1 219 ? 31.336 -2.764 -21.180 1.00 54.38 219 ARG A N 1
ATOM 1711 C CA . ARG A 1 219 ? 29.976 -2.750 -21.716 1.00 54.38 219 ARG A CA 1
ATOM 1712 C C . ARG A 1 219 ? 30.111 -2.500 -23.214 1.00 54.38 219 ARG A C 1
ATOM 1714 O O . ARG A 1 219 ? 30.655 -1.477 -23.625 1.00 54.38 219 ARG A O 1
ATOM 1721 N N . ILE A 1 220 ? 29.678 -3.463 -24.019 1.00 52.34 220 ILE A N 1
ATOM 1722 C CA . ILE A 1 220 ? 29.612 -3.316 -25.473 1.00 52.34 220 ILE A CA 1
ATOM 1723 C C . ILE A 1 220 ? 28.623 -2.175 -25.737 1.00 52.34 220 ILE A C 1
ATOM 1725 O O . ILE A 1 220 ? 27.463 -2.329 -25.396 1.00 52.34 220 ILE A O 1
ATOM 1729 N N . SER A 1 221 ? 29.123 -1.035 -26.227 1.00 51.34 221 SER A N 1
ATOM 1730 C CA . SER A 1 221 ? 28.423 0.168 -26.726 1.00 51.34 221 SER A CA 1
ATOM 1731 C C . SER A 1 221 ? 26.922 0.328 -26.401 1.00 51.34 221 SER A C 1
ATOM 1733 O O . SER A 1 221 ? 26.086 -0.452 -26.854 1.00 51.34 221 SER A O 1
ATOM 1735 N N . GLY A 1 222 ? 26.571 1.419 -25.712 1.00 58.25 222 GLY A N 1
ATOM 1736 C CA . GLY A 1 222 ? 25.195 1.889 -25.514 1.00 58.25 222 GLY A CA 1
ATOM 1737 C C . GLY A 1 222 ? 25.064 2.771 -24.267 1.00 58.25 222 GLY A C 1
ATOM 1738 O O . GLY A 1 222 ? 25.812 2.590 -23.307 1.00 58.25 222 GLY A O 1
ATOM 1739 N N . SER A 1 223 ? 24.143 3.738 -24.276 1.00 65.31 223 SER A N 1
ATOM 1740 C CA . SER A 1 223 ? 23.763 4.486 -23.070 1.00 65.31 223 SER A CA 1
ATOM 1741 C C . SER A 1 223 ? 22.732 3.698 -22.263 1.00 65.31 223 SER A C 1
ATOM 1743 O O . SER A 1 223 ? 21.785 3.159 -22.835 1.00 65.31 223 SER A O 1
ATOM 1745 N N . ASP A 1 224 ? 22.891 3.643 -20.939 1.00 73.50 224 ASP A N 1
ATOM 1746 C CA . ASP A 1 224 ? 21.864 3.084 -20.057 1.00 73.50 224 ASP A CA 1
ATOM 1747 C C . ASP A 1 224 ? 20.612 3.967 -20.129 1.00 73.50 224 ASP A C 1
ATOM 1749 O O . ASP A 1 224 ? 20.675 5.163 -19.844 1.00 73.50 224 ASP A O 1
ATOM 1753 N N . LEU A 1 225 ? 19.475 3.372 -20.485 1.00 80.81 225 LEU A N 1
ATOM 1754 C CA . LEU A 1 225 ? 18.189 4.059 -20.565 1.00 80.81 225 LEU A CA 1
ATOM 1755 C C . LEU A 1 225 ? 17.192 3.416 -19.610 1.00 80.81 225 LEU A C 1
ATOM 1757 O O . LEU A 1 225 ? 17.152 2.196 -19.447 1.00 80.81 225 LEU A O 1
ATOM 1761 N N . THR A 1 226 ? 16.392 4.256 -18.961 1.00 86.75 226 THR A N 1
ATOM 1762 C CA . THR A 1 226 ? 15.303 3.822 -18.085 1.00 86.75 226 THR A CA 1
ATOM 1763 C C . THR A 1 226 ? 14.001 4.399 -18.604 1.00 86.75 226 THR A C 1
ATOM 1765 O O . THR A 1 226 ? 13.889 5.607 -18.799 1.00 86.75 226 THR A O 1
ATOM 1768 N N . SER A 1 227 ? 13.017 3.530 -18.792 1.00 91.00 227 SER A N 1
ATOM 1769 C CA . SER A 1 227 ? 11.630 3.903 -19.032 1.00 91.00 227 SER A CA 1
ATOM 1770 C C . SER A 1 227 ? 10.772 3.474 -17.846 1.00 91.00 227 SER A C 1
ATOM 1772 O O . SER A 1 227 ? 11.019 2.453 -17.198 1.00 91.00 227 SER A O 1
ATOM 1774 N N . ILE A 1 228 ? 9.770 4.288 -17.533 1.00 93.75 228 ILE A N 1
ATOM 1775 C CA . ILE A 1 228 ? 8.819 4.055 -16.442 1.00 93.75 228 ILE A CA 1
ATOM 1776 C C . ILE A 1 228 ? 7.411 4.044 -17.011 1.00 93.75 228 ILE A C 1
ATOM 1778 O O . ILE A 1 228 ? 7.134 4.705 -18.006 1.00 93.75 228 ILE A O 1
ATOM 1782 N N . GLY A 1 229 ? 6.496 3.302 -16.400 1.00 93.88 229 GLY A N 1
ATOM 1783 C CA . GLY A 1 229 ? 5.157 3.220 -16.954 1.00 93.88 229 GLY A CA 1
ATOM 1784 C C . GLY A 1 229 ? 4.190 2.395 -16.137 1.00 93.88 229 GLY A C 1
ATOM 1785 O O . GLY A 1 229 ? 4.520 1.851 -15.084 1.00 93.88 229 GLY A O 1
ATOM 1786 N N . VAL A 1 230 ? 2.982 2.299 -16.673 1.00 94.38 230 VAL A N 1
ATOM 1787 C CA . VAL A 1 230 ? 1.908 1.457 -16.157 1.00 94.38 230 VAL A CA 1
ATOM 1788 C C . VAL A 1 230 ? 1.505 0.470 -17.239 1.00 94.38 230 VAL A C 1
ATOM 1790 O O . VAL A 1 230 ? 1.476 0.796 -18.425 1.00 94.38 230 VAL A O 1
ATOM 1793 N N . GLY A 1 231 ? 1.199 -0.757 -16.840 1.00 93.94 231 GLY A N 1
ATOM 1794 C CA . GLY A 1 231 ? 0.792 -1.802 -17.763 1.00 93.94 231 GLY A CA 1
ATOM 1795 C C . GLY A 1 231 ? -0.188 -2.762 -17.119 1.00 93.94 231 GLY A C 1
ATOM 1796 O O . GLY A 1 231 ? -0.262 -2.879 -15.895 1.00 93.94 231 GLY A O 1
ATOM 1797 N N . THR A 1 232 ? -0.948 -3.438 -17.970 1.00 94.00 232 THR A N 1
ATOM 1798 C CA . THR A 1 232 ? -1.775 -4.577 -17.569 1.00 94.00 232 THR A CA 1
ATOM 1799 C C . THR A 1 232 ? -0.892 -5.784 -17.243 1.00 94.00 232 THR A C 1
ATOM 1801 O O . THR A 1 232 ? 0.304 -5.810 -17.540 1.00 94.00 232 THR A O 1
ATOM 1804 N N . ASP A 1 233 ? -1.485 -6.815 -16.655 1.00 90.88 233 ASP A N 1
ATOM 1805 C CA . ASP A 1 233 ? -0.835 -8.105 -16.412 1.00 90.88 233 ASP A CA 1
ATOM 1806 C C . ASP A 1 233 ? -0.338 -8.801 -17.693 1.00 90.88 233 ASP A C 1
ATOM 1808 O O . ASP A 1 233 ? 0.564 -9.635 -17.612 1.00 90.88 233 ASP A O 1
ATOM 1812 N N . HIS A 1 234 ? -0.867 -8.413 -18.858 1.00 91.44 234 HIS A N 1
ATOM 1813 C CA . HIS A 1 234 ? -0.478 -8.905 -20.181 1.00 91.44 234 HIS A CA 1
ATOM 1814 C C . HIS A 1 234 ? 0.768 -8.243 -20.793 1.00 91.44 234 HIS A C 1
ATOM 1816 O O . HIS A 1 234 ? 1.221 -8.685 -21.849 1.00 91.44 234 HIS A O 1
ATOM 1822 N N . PHE A 1 235 ? 1.321 -7.188 -20.185 1.00 91.25 235 PHE A N 1
ATOM 1823 C CA . PHE A 1 235 ? 2.533 -6.540 -20.694 1.00 91.25 235 PHE A CA 1
ATOM 1824 C C . PHE A 1 235 ? 3.746 -7.489 -20.649 1.00 91.25 235 PHE A C 1
ATOM 1826 O O . PHE A 1 235 ? 4.022 -8.128 -19.629 1.00 91.25 235 PHE A O 1
ATOM 1833 N N . CYS A 1 236 ? 4.505 -7.560 -21.747 1.00 87.75 236 CYS A N 1
ATOM 1834 C CA . CYS A 1 236 ? 5.700 -8.400 -21.829 1.00 87.75 236 CYS A CA 1
ATOM 1835 C C . CYS A 1 236 ? 6.868 -7.784 -21.043 1.00 87.75 236 CYS A C 1
ATOM 1837 O O . CYS A 1 236 ? 7.454 -6.789 -21.456 1.00 87.75 236 CYS A O 1
ATOM 1839 N N 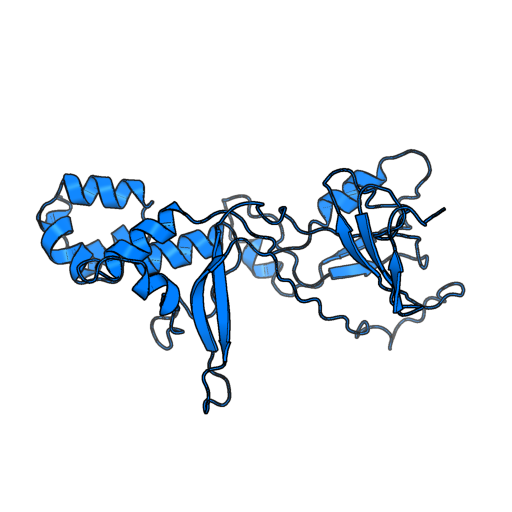. LEU A 1 237 ? 7.272 -8.426 -19.942 1.00 88.38 237 LEU A N 1
ATOM 1840 C CA . LEU A 1 237 ? 8.368 -7.944 -19.088 1.00 88.38 237 LEU A CA 1
ATOM 1841 C C . LEU A 1 237 ? 9.771 -8.108 -19.702 1.00 88.38 237 LEU A C 1
ATOM 1843 O O . LEU A 1 237 ? 10.741 -7.579 -19.160 1.00 88.38 237 LEU A O 1
ATOM 1847 N N . VAL A 1 238 ? 9.892 -8.856 -20.800 1.00 85.69 238 VAL A N 1
ATOM 1848 C CA . VAL A 1 238 ? 11.146 -9.127 -21.515 1.00 85.69 238 VAL A CA 1
ATOM 1849 C C . VAL A 1 238 ? 10.937 -8.837 -22.998 1.00 85.69 238 VAL A C 1
ATOM 1851 O O . VAL A 1 238 ? 9.877 -9.127 -23.549 1.00 85.69 238 VAL A O 1
ATOM 1854 N N . GLY A 1 239 ? 11.940 -8.239 -23.632 1.00 81.69 239 GLY A N 1
ATOM 1855 C CA . GLY A 1 239 ? 11.920 -7.827 -25.033 1.00 81.69 239 GLY A CA 1
ATOM 1856 C C . GLY A 1 239 ? 11.217 -6.493 -25.291 1.00 81.69 239 GLY A C 1
ATOM 1857 O O . GLY A 1 239 ? 11.355 -5.965 -26.391 1.00 81.69 239 GLY A O 1
ATOM 1858 N N . LYS A 1 240 ? 10.533 -5.900 -24.299 1.00 85.75 240 LYS A N 1
ATOM 1859 C CA . LYS A 1 240 ? 9.781 -4.643 -24.453 1.00 85.75 240 LYS A CA 1
ATOM 1860 C C . LYS A 1 240 ? 10.005 -3.649 -23.320 1.00 85.75 240 LYS A C 1
ATOM 1862 O O . LYS A 1 240 ? 10.230 -4.023 -22.167 1.00 85.75 240 LYS A O 1
ATOM 1867 N N . GLN A 1 241 ? 9.910 -2.372 -23.679 1.00 89.38 241 GLN A N 1
ATOM 1868 C CA . GLN A 1 241 ? 9.813 -1.257 -22.744 1.00 89.38 241 GLN A CA 1
ATOM 1869 C C . GLN A 1 241 ? 8.340 -0.856 -22.553 1.00 89.38 241 GLN A C 1
ATOM 1871 O O . GLN A 1 241 ? 7.532 -1.075 -23.462 1.00 89.38 241 GLN A O 1
ATOM 1876 N N . PRO A 1 242 ? 7.951 -0.273 -21.405 1.00 93.44 242 PRO A N 1
ATOM 1877 C CA . PRO A 1 242 ? 6.604 0.261 -21.230 1.00 93.44 242 PRO A CA 1
ATOM 1878 C C . PRO A 1 242 ? 6.232 1.222 -22.370 1.00 93.44 242 PRO A C 1
ATOM 1880 O O . PRO A 1 242 ? 7.040 2.055 -22.772 1.00 93.44 242 PRO A O 1
ATOM 1883 N N . GLY A 1 243 ? 5.021 1.097 -22.911 1.00 94.50 243 GLY A N 1
ATOM 1884 C CA . GLY A 1 243 ? 4.537 1.893 -24.044 1.00 94.50 243 GLY A CA 1
ATOM 1885 C C . GLY A 1 243 ? 4.776 1.265 -25.422 1.00 94.50 243 GLY A C 1
ATOM 1886 O O . GLY A 1 243 ? 4.194 1.715 -26.407 1.00 94.50 243 GLY A O 1
ATOM 1887 N N . TRP A 1 244 ? 5.568 0.193 -25.520 1.00 92.31 244 TRP A N 1
ATOM 1888 C CA . TRP A 1 244 ? 5.845 -0.471 -26.801 1.00 92.31 244 TRP A CA 1
ATOM 1889 C C . TRP A 1 244 ? 4.749 -1.426 -27.275 1.00 92.31 244 TRP A C 1
ATOM 1891 O O . TRP A 1 244 ? 4.751 -1.855 -28.425 1.00 92.31 244 TRP A O 1
ATOM 1901 N N . ASP A 1 245 ? 3.795 -1.774 -26.419 1.00 91.25 245 ASP A N 1
ATOM 1902 C CA . ASP A 1 245 ? 2.648 -2.591 -26.797 1.00 91.25 245 ASP A CA 1
ATOM 1903 C C . ASP A 1 245 ? 1.322 -1.939 -26.398 1.00 91.25 245 ASP A C 1
ATOM 1905 O O . ASP A 1 245 ? 1.270 -0.906 -25.734 1.00 91.25 245 ASP A O 1
ATOM 1909 N N . ARG A 1 246 ? 0.219 -2.559 -26.822 1.00 94.06 246 ARG A N 1
ATOM 1910 C CA . ARG A 1 246 ? -1.143 -2.119 -26.478 1.00 94.06 246 ARG A CA 1
ATOM 1911 C C . ARG A 1 246 ? -1.496 -2.305 -24.995 1.00 94.06 246 ARG A C 1
ATOM 1913 O O . ARG A 1 246 ? -2.576 -1.904 -24.581 1.00 94.06 246 ARG A O 1
ATOM 1920 N N . HIS A 1 247 ? -0.648 -2.985 -24.229 1.00 95.50 247 HIS A N 1
ATOM 1921 C CA . HIS A 1 247 ? -0.895 -3.385 -22.848 1.00 95.50 247 HIS A CA 1
ATOM 1922 C C . HIS A 1 247 ? -0.184 -2.475 -21.843 1.00 95.50 247 HIS A C 1
ATOM 1924 O O . HIS A 1 247 ? -0.267 -2.736 -20.642 1.00 95.50 247 HIS A O 1
ATOM 1930 N N . SER A 1 248 ? 0.490 -1.420 -22.310 1.00 95.81 248 SER A N 1
ATOM 1931 C CA . SER A 1 248 ? 1.274 -0.513 -21.479 1.00 95.81 248 SER A CA 1
ATOM 1932 C C . SER A 1 248 ? 1.274 0.928 -21.995 1.00 95.81 248 SER A C 1
ATOM 1934 O O . SER A 1 248 ? 1.080 1.195 -23.180 1.00 95.81 248 SER A O 1
ATOM 1936 N N . PHE A 1 249 ? 1.509 1.855 -21.072 1.00 95.94 249 PHE A N 1
ATOM 1937 C CA . PHE A 1 249 ? 1.852 3.253 -21.317 1.00 95.94 249 PHE A CA 1
ATOM 1938 C C . PHE A 1 249 ? 3.203 3.510 -20.661 1.00 95.94 249 PHE A C 1
ATOM 1940 O O . PHE A 1 249 ? 3.421 3.060 -19.532 1.00 95.94 249 PHE A O 1
ATOM 1947 N N . GLY A 1 250 ? 4.102 4.215 -21.341 1.00 95.25 250 GLY A N 1
ATOM 1948 C CA . GLY A 1 250 ? 5.448 4.457 -20.832 1.00 95.25 250 GLY A CA 1
ATOM 1949 C C . GLY A 1 250 ? 5.960 5.854 -21.117 1.00 95.25 250 GLY A C 1
ATOM 1950 O O . GLY A 1 250 ? 5.576 6.473 -22.102 1.00 95.25 250 GLY A O 1
ATOM 1951 N N . TYR A 1 251 ? 6.841 6.320 -20.247 1.00 94.88 251 TYR A N 1
ATOM 1952 C CA . TYR A 1 251 ? 7.641 7.522 -20.401 1.00 94.88 251 TYR A CA 1
ATOM 1953 C C . TYR A 1 251 ? 9.108 7.117 -20.508 1.00 94.88 251 TYR A C 1
ATOM 1955 O O . TYR A 1 251 ? 9.589 6.320 -19.692 1.00 94.88 251 TYR A O 1
ATOM 1963 N N . HIS A 1 252 ? 9.793 7.616 -21.532 1.00 92.19 252 HIS A N 1
ATOM 1964 C CA . HIS A 1 252 ? 11.138 7.178 -21.901 1.00 92.19 252 HIS A CA 1
ATOM 1965 C C . HIS A 1 252 ? 12.178 8.245 -21.554 1.00 92.19 252 HIS A C 1
ATOM 1967 O O . HIS A 1 252 ? 11.938 9.442 -21.691 1.00 92.19 252 HIS A O 1
ATOM 1973 N N . GLY A 1 253 ? 13.311 7.809 -21.000 1.00 89.00 253 GLY A N 1
ATOM 1974 C CA . GLY A 1 253 ? 14.340 8.706 -20.467 1.00 89.00 253 GLY A CA 1
ATOM 1975 C C . GLY A 1 253 ? 15.360 9.213 -21.490 1.00 89.00 253 GLY A C 1
ATOM 1976 O O . GLY A 1 253 ? 16.107 10.131 -21.168 1.00 89.00 253 GLY A O 1
ATOM 1977 N N . ASP A 1 254 ? 15.423 8.624 -22.684 1.00 85.75 254 ASP A N 1
ATOM 1978 C CA . ASP A 1 254 ? 16.272 9.080 -23.794 1.00 85.75 254 ASP A CA 1
ATOM 1979 C C . ASP A 1 254 ? 15.735 10.340 -24.466 1.00 85.75 254 ASP A C 1
ATOM 1981 O O . ASP A 1 254 ? 16.513 11.244 -24.766 1.00 85.75 254 ASP A O 1
ATOM 1985 N N . ASP A 1 255 ? 14.425 10.408 -24.695 1.00 89.44 255 ASP A N 1
ATOM 1986 C CA . ASP A 1 255 ? 13.794 11.487 -25.458 1.00 89.44 255 ASP A CA 1
ATOM 1987 C C . ASP A 1 255 ? 12.735 12.287 -24.682 1.00 89.44 255 ASP A C 1
ATOM 1989 O O . ASP A 1 255 ? 12.274 13.330 -25.156 1.00 89.44 255 ASP A O 1
ATOM 1993 N N . GLY A 1 256 ? 12.353 11.824 -23.488 1.00 90.56 256 GLY A N 1
ATOM 1994 C CA . GLY A 1 256 ? 11.334 12.459 -22.660 1.00 90.56 256 GLY A CA 1
ATOM 1995 C C . GLY A 1 256 ? 9.919 12.373 -23.236 1.00 90.56 256 GLY A C 1
ATOM 1996 O O . GLY A 1 256 ? 9.091 13.234 -22.935 1.00 90.56 256 GLY A O 1
ATOM 1997 N N . GLN A 1 257 ? 9.630 11.387 -24.088 1.00 93.56 257 GLN A N 1
ATOM 1998 C CA . GLN A 1 257 ? 8.327 11.229 -24.732 1.00 93.56 257 GLN A CA 1
ATOM 1999 C C . GLN A 1 257 ? 7.460 10.156 -24.067 1.00 93.56 257 GLN A C 1
ATOM 2001 O O . GLN A 1 257 ? 7.927 9.242 -23.379 1.00 93.56 257 GLN A O 1
ATOM 2006 N N . TYR A 1 258 ? 6.151 10.281 -24.301 1.00 93.75 258 TYR A N 1
ATOM 2007 C CA . TYR A 1 258 ? 5.147 9.306 -23.890 1.00 93.75 258 TYR A CA 1
ATOM 2008 C C . TYR A 1 258 ? 4.809 8.351 -25.035 1.00 93.75 258 TYR A C 1
ATOM 2010 O O . TYR A 1 258 ? 4.499 8.770 -26.149 1.00 93.75 258 TYR A O 1
ATOM 2018 N N . TYR A 1 259 ? 4.790 7.058 -24.725 1.00 94.69 259 TYR A N 1
ATOM 2019 C CA . TYR A 1 259 ? 4.590 5.971 -25.674 1.00 94.69 259 TYR A CA 1
ATOM 2020 C C . TYR A 1 259 ? 3.389 5.101 -25.290 1.00 94.69 259 TYR A C 1
ATOM 2022 O O . TYR A 1 259 ? 3.170 4.785 -24.115 1.00 94.69 259 TYR A O 1
ATOM 2030 N N . HIS A 1 260 ? 2.634 4.675 -26.303 1.00 96.06 260 HIS A N 1
ATOM 2031 C CA . HIS A 1 260 ? 1.593 3.655 -26.208 1.00 96.06 260 HIS A CA 1
ATOM 2032 C C . HIS A 1 260 ? 1.405 2.987 -27.568 1.00 96.06 260 HIS A C 1
ATOM 2034 O O . HIS A 1 260 ? 1.068 3.661 -28.541 1.00 96.06 260 HIS A O 1
ATOM 2040 N N . LYS A 1 261 ? 1.557 1.658 -27.632 1.00 92.12 261 LYS A N 1
ATOM 2041 C CA . LYS A 1 261 ? 1.412 0.871 -28.869 1.00 92.12 261 LYS A CA 1
ATOM 2042 C C . LYS A 1 261 ? 2.286 1.394 -30.026 1.00 92.12 261 LYS A C 1
ATOM 2044 O O . LYS A 1 261 ? 1.896 1.328 -31.189 1.00 92.12 261 LYS A O 1
ATOM 2049 N N . THR A 1 262 ? 3.462 1.917 -29.704 1.00 84.00 262 THR A N 1
ATOM 2050 C CA . THR A 1 262 ? 4.358 2.581 -30.665 1.00 84.00 262 THR A CA 1
ATOM 2051 C C . THR A 1 262 ? 5.734 1.925 -30.756 1.00 84.00 262 THR A C 1
ATOM 2053 O O . THR A 1 262 ? 6.610 2.437 -31.443 1.00 84.00 262 THR A O 1
ATOM 2056 N N . GLY A 1 263 ? 5.929 0.784 -30.089 1.00 68.56 263 GLY A N 1
ATOM 2057 C CA . GLY A 1 263 ? 7.165 0.009 -30.172 1.00 68.56 263 GLY A CA 1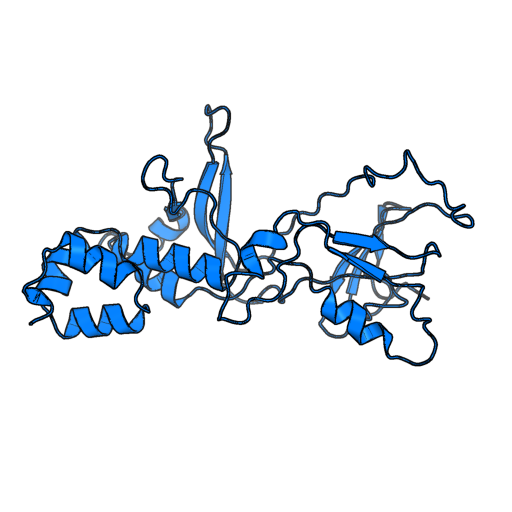
ATOM 2058 C C . GLY A 1 263 ? 7.142 -1.018 -31.299 1.00 68.56 263 GLY A C 1
ATOM 2059 O O . GLY A 1 263 ? 6.074 -1.496 -31.690 1.00 68.56 263 GLY A O 1
ATOM 2060 N N . TYR A 1 264 ? 8.338 -1.341 -31.790 1.00 55.31 264 TYR A N 1
ATOM 2061 C CA . TYR A 1 264 ? 8.591 -2.389 -32.780 1.00 55.31 264 TYR A CA 1
ATOM 2062 C C . TYR A 1 264 ? 8.563 -3.787 -32.145 1.00 55.31 264 TYR A C 1
ATOM 2064 O O . TYR A 1 264 ? 9.031 -3.936 -30.991 1.00 55.31 264 TYR A O 1
#